Protein AF-0000000084974608 (afdb_homodimer)

pLDDT: mean 89.2, std 11.34, range [28.45, 98.38]

Foldseek 3Di:
DAAAAEQVQLKDKDKDADDPVQADPVQFGDPVVVVVVQCVSQQSSVCSQFVAHKDWPDKFDKDFDDTAHNQKMKMKIKTWLWDDFFKTKMKIWMKIARPPPRDIDTGMIIITMMGGADPVRHGGGTHTYDYDDPVSVVVNVVVVVCVVVVVVVVVVVVVVVVVCVVVVPPPD/DAAAAEQVQLKDKDKDADDPVQADPVQFGDPVVVVVVQCVSQQSSVCSQFVAHKDWPDKFDKDFDDTAHNQKMKMKIKTWLWDDFFKTKMKIWMKIARPPPRDIDTGMIIITMMGGADPVRHGGGTHTYDYDDPVSVVVNVVVVVCVVVVVVVVVVVVVVVVVCVVVVPDPD

Radius of gyration: 19.72 Å; Cα contacts (8 Å, |Δi|>4): 743; chains: 2; bounding box: 56×56×42 Å

Organism: NCBI:txid1224748

Sequence (344 aa):
MEESKPCNASRVIRSSRVFPNDFNNHNTLFGGRLLSDMDQVASISAAKHSRRECVTASVDTVEFLTPIRPEEAVTFESFVVWTGTSSMEVFIKVHAENMRTGESKIAAISYFTFIALDSAGQPTKIPQVYPETIEERYLYEKSKQRTNYRNDKRVFNKETVSYLRKNHSWMAMEESKPCNASRVIRSSRVFPNDFNNHNTLFGGRLLSDMDQVASISAAKHSRRECVTASVDTVEFLTPIRPEEAVTFESFVVWTGTSSMEVFIKVHAENMRTGESKIAAISYFTFIALDSAGQPTKIPQVYPETIEERYLYEKSKQRTNYRNDKRVFNKETVSYLRKNHSWMA

Nearest PDB structures (foldseek):
  1y7u-assembly1_A  TM=9.841E-01  e=1.263E-21  Bacillus cereus
  5egl-assembly1_A  TM=9.704E-01  e=9.157E-20  Staphylococcus aureus subsp. aureus Mu50
  5hz4-assembly1_B  TM=9.686E-01  e=9.276E-19  Staphylococcus aureus subsp. aureus Mu50
  5egj-assembly1_A  TM=9.685E-01  e=1.239E-18  Staphylococcus aureus subsp. aureus Mu50
  3sps-assembly1_B  TM=9.800E-01  e=5.581E-18  Halalkalibacterium halodurans C-125

Structure (mmCIF, N/CA/C/O backbone):
data_AF-0000000084974608-model_v1
#
loop_
_entity.id
_entity.type
_entity.pdbx_description
1 polymer 'Putative acyl-CoA thioester hydrolase'
#
loop_
_atom_site.group_PDB
_atom_site.id
_atom_site.type_symbol
_atom_site.label_atom_id
_atom_site.label_alt_id
_atom_site.label_comp_id
_atom_site.label_asym_id
_atom_site.label_entity_id
_atom_site.label_seq_id
_atom_site.pdbx_PDB_ins_code
_atom_site.Cartn_x
_atom_site.Cartn_y
_atom_site.Cartn_z
_atom_site.occupancy
_atom_site.B_iso_or_equiv
_atom_site.auth_seq_id
_atom_site.auth_comp_id
_atom_site.auth_asym_id
_atom_site.auth_atom_id
_atom_site.pdbx_PDB_model_num
ATOM 1 N N . MET A 1 1 ? -9.078 31.422 8.703 1 43.44 1 MET A N 1
ATOM 2 C CA . MET A 1 1 ? -8.523 30.812 7.492 1 43.44 1 MET A CA 1
ATOM 3 C C . MET A 1 1 ? -7.309 29.953 7.824 1 43.44 1 MET A C 1
ATOM 5 O O . MET A 1 1 ? -6.336 30.453 8.391 1 43.44 1 MET A O 1
ATOM 9 N N . GLU A 1 2 ? -7.43 28.656 8.25 1 59.56 2 GLU A N 1
ATOM 10 C CA . GLU A 1 2 ? -6.324 28.016 8.961 1 59.56 2 GLU A CA 1
ATOM 11 C C . GLU A 1 2 ? -5.016 28.172 8.195 1 59.56 2 GLU A C 1
ATOM 13 O O . GLU A 1 2 ? -4.996 28.109 6.961 1 59.56 2 GLU A O 1
ATOM 18 N N . GLU A 1 3 ? -4.035 28.938 8.711 1 80.5 3 GLU A N 1
ATOM 19 C CA . GLU A 1 3 ? -2.738 29.359 8.195 1 80.5 3 GLU A CA 1
ATOM 20 C C . GLU A 1 3 ? -2.004 28.203 7.52 1 80.5 3 GLU A C 1
ATOM 22 O O . GLU A 1 3 ? -2.023 27.078 8.016 1 80.5 3 GLU A O 1
ATOM 27 N N . SER A 1 4 ? -1.604 28.391 6.266 1 95.31 4 SER A N 1
ATOM 28 C CA . SER A 1 4 ? -0.791 27.438 5.508 1 95.31 4 SER A CA 1
ATOM 29 C C . SER A 1 4 ? 0.475 27.062 6.27 1 95.31 4 SER A C 1
ATOM 31 O O . SER A 1 4 ? 0.942 27.828 7.121 1 95.31 4 SER A O 1
ATOM 33 N N . LYS A 1 5 ? 0.839 25.875 6.234 1 97.44 5 LYS A N 1
ATOM 34 C CA . LYS A 1 5 ? 2.043 25.359 6.879 1 97.44 5 LYS A CA 1
ATOM 35 C C . LYS A 1 5 ? 3.051 24.859 5.848 1 97.44 5 LYS A C 1
ATOM 37 O O . LYS A 1 5 ? 2.668 24.312 4.816 1 97.44 5 LYS A O 1
ATOM 42 N N . PRO A 1 6 ? 4.309 25.094 6.145 1 97.88 6 PRO A N 1
ATOM 43 C CA . PRO A 1 6 ? 5.297 24.531 5.227 1 97.88 6 PRO A CA 1
ATOM 44 C C . PRO A 1 6 ? 5.352 23 5.277 1 97.88 6 PRO A C 1
ATOM 46 O O . PRO A 1 6 ? 5.051 22.406 6.316 1 97.88 6 PRO A O 1
ATOM 49 N N . CYS A 1 7 ? 5.781 22.344 4.211 1 97.56 7 CYS A N 1
ATOM 50 C CA . CYS A 1 7 ? 5.945 20.891 4.164 1 97.56 7 CYS A CA 1
ATOM 51 C C . CYS A 1 7 ? 6.793 20.406 5.328 1 97.56 7 CYS A C 1
ATOM 53 O O . CYS A 1 7 ? 6.484 19.391 5.941 1 97.56 7 CYS A O 1
ATOM 55 N N . ASN A 1 8 ? 7.762 21.125 5.637 1 96.25 8 ASN A N 1
ATOM 56 C CA . ASN A 1 8 ? 8.734 20.75 6.652 1 96.25 8 ASN A CA 1
ATOM 57 C C . ASN A 1 8 ? 8.094 20.641 8.031 1 96.25 8 ASN A C 1
ATOM 59 O O . ASN A 1 8 ? 8.617 19.969 8.914 1 96.25 8 ASN A O 1
ATOM 63 N N . ALA A 1 9 ? 7.027 21.328 8.242 1 97.06 9 ALA A N 1
ATOM 64 C CA . ALA A 1 9 ? 6.363 21.344 9.547 1 97.06 9 ALA A CA 1
ATOM 65 C C . ALA A 1 9 ? 5.832 19.953 9.898 1 97.06 9 ALA A C 1
ATOM 67 O O . ALA A 1 9 ? 5.609 19.656 11.078 1 97.06 9 ALA A O 1
ATOM 68 N N . SER A 1 10 ? 5.637 19.078 8.906 1 98.25 10 SER A N 1
ATOM 69 C CA . SER A 1 10 ? 5.086 17.75 9.141 1 98.25 10 SER A CA 1
ATOM 70 C C . SER A 1 10 ? 6.152 16.672 8.969 1 98.25 10 SER A C 1
ATOM 72 O O . SER A 1 10 ? 5.848 15.484 9.016 1 98.25 10 SER A O 1
ATOM 74 N N . ARG A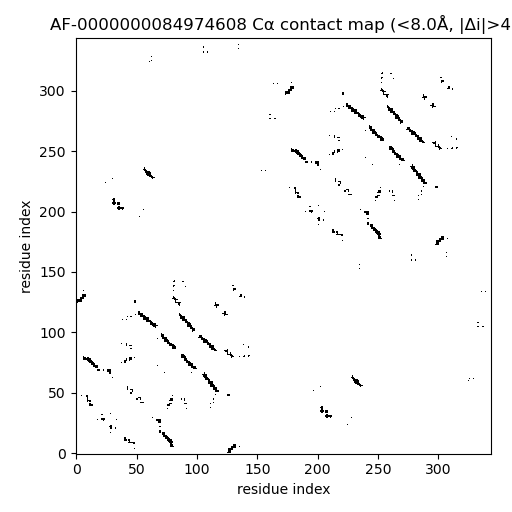 1 11 ? 7.355 17.062 8.781 1 97.81 11 ARG A N 1
ATOM 75 C CA . ARG A 1 11 ? 8.406 16.109 8.461 1 97.81 11 ARG A CA 1
ATOM 76 C C . ARG A 1 11 ? 8.688 15.18 9.648 1 97.81 11 ARG A C 1
ATOM 78 O O . ARG A 1 11 ? 8.812 15.648 10.781 1 97.81 11 ARG A O 1
ATOM 85 N N . VAL A 1 12 ? 8.75 13.969 9.406 1 97.5 12 VAL A N 1
ATOM 86 C CA . VAL A 1 12 ? 9.062 12.922 10.383 1 97.5 12 VAL A CA 1
ATOM 87 C C . VAL A 1 12 ? 10.195 12.047 9.852 1 97.5 12 VAL A C 1
ATOM 89 O O . VAL A 1 12 ? 10.188 11.633 8.688 1 97.5 12 VAL A O 1
ATOM 92 N N . ILE A 1 13 ? 11.18 11.789 10.648 1 96.25 13 ILE A N 1
ATOM 93 C CA . ILE A 1 13 ? 12.289 10.898 10.328 1 96.25 13 ILE A CA 1
ATOM 94 C C . ILE A 1 13 ? 12.43 9.828 11.422 1 96.25 13 ILE A C 1
ATOM 96 O O . ILE A 1 13 ? 12.461 10.148 12.609 1 96.25 13 ILE A O 1
ATOM 100 N N . ARG A 1 14 ? 12.422 8.633 11.031 1 94.94 14 ARG A N 1
ATOM 101 C CA . ARG A 1 14 ? 12.586 7.52 11.953 1 94.94 14 ARG A CA 1
ATOM 102 C C . ARG A 1 14 ? 13.594 6.508 11.414 1 94.94 14 ARG A C 1
ATOM 104 O O . ARG A 1 14 ? 13.43 5.996 10.305 1 94.94 14 ARG A O 1
ATOM 111 N N . SER A 1 15 ? 14.609 6.281 12.188 1 93.44 15 SER A N 1
ATOM 112 C CA . SER A 1 15 ? 15.555 5.223 11.859 1 93.44 15 SER A CA 1
ATOM 113 C C . SER A 1 15 ? 15.367 4.008 12.766 1 93.44 15 SER A C 1
ATOM 115 O O . SER A 1 15 ? 15.031 4.152 13.945 1 93.44 15 SER A O 1
ATOM 117 N N . SER A 1 16 ? 15.477 2.896 12.164 1 89.94 16 SER A N 1
ATOM 118 C CA . SER A 1 16 ? 15.367 1.676 12.953 1 89.94 16 SER A CA 1
ATOM 119 C C . SER A 1 16 ? 16.281 0.578 12.406 1 89.94 16 SER A C 1
ATOM 121 O O . SER A 1 16 ? 16.641 0.593 11.227 1 89.94 16 SER A O 1
ATOM 123 N N . ARG A 1 17 ? 16.672 -0.237 13.328 1 86.25 17 ARG A N 1
ATOM 124 C CA . ARG A 1 17 ? 17.312 -1.478 12.898 1 86.25 17 ARG A CA 1
ATOM 125 C C . ARG A 1 17 ? 16.266 -2.51 12.477 1 86.25 17 ARG A C 1
ATOM 127 O O . ARG A 1 17 ? 15.102 -2.41 12.852 1 86.25 17 ARG A O 1
ATOM 134 N N . VAL A 1 18 ? 16.672 -3.326 11.547 1 83.31 18 VAL A N 1
ATOM 135 C CA . VAL A 1 18 ? 15.797 -4.43 11.172 1 83.31 18 VAL A CA 1
ATOM 136 C C . VAL A 1 18 ? 16.188 -5.691 11.938 1 83.31 18 VAL A C 1
ATOM 138 O O . VAL A 1 18 ? 17.375 -5.957 12.141 1 83.31 18 VAL A O 1
ATOM 141 N N . PHE A 1 19 ? 15.148 -6.41 12.352 1 83 19 PHE A N 1
ATOM 142 C CA . PHE A 1 19 ? 15.406 -7.586 13.18 1 83 19 PHE A CA 1
ATOM 143 C C . PHE A 1 19 ? 15.094 -8.867 12.406 1 83 19 PHE A C 1
ATOM 145 O O . PHE A 1 19 ? 14.32 -8.844 11.445 1 83 19 PHE A O 1
ATOM 152 N N . PRO A 1 20 ? 15.672 -9.984 12.844 1 79.44 20 PRO A N 1
ATOM 153 C CA . PRO A 1 20 ? 15.578 -11.25 12.109 1 79.44 20 PRO A CA 1
ATOM 154 C C . PRO A 1 20 ? 14.141 -11.656 11.82 1 79.44 20 PRO A C 1
ATOM 156 O O . PRO A 1 20 ? 13.852 -12.211 10.758 1 79.44 20 PRO A O 1
ATOM 159 N N . ASN A 1 21 ? 13.211 -11.32 12.688 1 80.5 21 ASN A N 1
ATOM 160 C CA . ASN A 1 21 ? 11.82 -11.75 12.516 1 80.5 21 ASN A CA 1
ATOM 161 C C . ASN A 1 21 ? 11.109 -10.93 11.445 1 80.5 21 ASN A C 1
ATOM 163 O O . ASN A 1 21 ? 9.977 -11.242 11.07 1 80.5 21 ASN A O 1
ATOM 167 N N . ASP A 1 22 ? 11.812 -10.008 10.93 1 82.88 22 ASP A N 1
ATOM 168 C CA . ASP A 1 22 ? 11.195 -9.109 9.953 1 82.88 22 ASP A CA 1
ATOM 169 C C . ASP A 1 22 ? 11.594 -9.492 8.531 1 82.88 22 ASP A C 1
ATOM 171 O O . ASP A 1 22 ? 11.164 -8.852 7.57 1 82.88 22 ASP A O 1
ATOM 175 N N . PHE A 1 23 ? 12.352 -10.492 8.438 1 83.38 23 PHE A N 1
ATOM 176 C CA . PHE A 1 23 ? 12.883 -10.852 7.125 1 83.38 23 PHE A CA 1
ATOM 177 C C . PHE A 1 23 ? 12.156 -12.062 6.559 1 83.38 23 PHE A C 1
ATOM 179 O O . PHE A 1 23 ? 11.625 -12.883 7.312 1 83.38 23 PHE A O 1
ATOM 186 N N . ASN A 1 24 ? 12.156 -12.039 5.246 1 81.19 24 ASN A N 1
ATOM 187 C CA . ASN A 1 24 ? 11.602 -13.195 4.551 1 81.19 24 ASN A CA 1
ATOM 188 C C . ASN A 1 24 ? 12.664 -14.258 4.305 1 81.19 24 ASN A C 1
ATOM 190 O O . ASN A 1 24 ? 13.766 -14.188 4.852 1 81.19 24 ASN A O 1
ATOM 194 N N . ASN A 1 25 ? 12.266 -15.266 3.547 1 80 25 ASN A N 1
ATOM 195 C CA . ASN A 1 25 ? 13.148 -16.406 3.307 1 80 25 ASN A CA 1
ATOM 196 C C . ASN A 1 25 ? 14.359 -16.016 2.475 1 80 25 ASN A C 1
ATOM 198 O O . ASN A 1 25 ? 15.359 -16.734 2.436 1 80 25 ASN A O 1
ATOM 202 N N . HIS A 1 26 ? 14.375 -14.867 1.823 1 81.62 26 HIS A N 1
ATOM 203 C CA . HIS A 1 26 ? 15.492 -14.383 1.026 1 81.62 26 HIS A CA 1
ATOM 204 C C . HIS A 1 26 ? 16.328 -13.367 1.806 1 81.62 26 HIS A C 1
ATOM 206 O O . HIS A 1 26 ? 17.141 -12.648 1.225 1 81.62 26 HIS A O 1
ATOM 212 N N . ASN A 1 27 ? 15.992 -13.266 3.021 1 85 27 ASN A N 1
ATOM 213 C CA . ASN A 1 27 ? 16.734 -12.391 3.938 1 85 27 ASN A CA 1
ATOM 214 C C . ASN A 1 27 ? 16.578 -10.922 3.561 1 85 27 ASN A C 1
ATOM 216 O O . ASN A 1 27 ? 17.547 -10.172 3.549 1 85 27 ASN A O 1
ATOM 220 N N . THR A 1 28 ? 15.477 -10.625 3.092 1 86.94 28 THR A N 1
ATOM 221 C CA . THR A 1 28 ? 15.133 -9.219 2.867 1 86.94 28 THR A CA 1
ATOM 222 C C . THR A 1 28 ? 13.914 -8.82 3.693 1 86.94 28 THR A C 1
ATOM 224 O O . THR A 1 28 ? 13.125 -9.68 4.09 1 86.94 28 THR A O 1
ATOM 227 N N . LEU A 1 29 ? 13.852 -7.605 4.055 1 89.06 29 LEU A N 1
ATOM 228 C CA . LEU A 1 29 ? 12.734 -7.105 4.848 1 89.06 29 LEU A CA 1
ATOM 229 C C . LEU A 1 29 ? 11.406 -7.398 4.16 1 89.06 29 LEU A C 1
ATOM 231 O O . LEU A 1 29 ? 11.25 -7.145 2.965 1 89.06 29 LEU A O 1
ATOM 235 N N . PHE A 1 30 ? 10.5 -7.922 4.945 1 87.88 30 PHE A N 1
ATOM 236 C CA . PHE A 1 30 ? 9.172 -8.227 4.41 1 87.88 30 PHE A CA 1
ATOM 237 C C . PHE A 1 30 ? 8.461 -6.949 3.971 1 87.88 30 PHE A C 1
ATOM 239 O O . PHE A 1 30 ? 8.453 -5.957 4.699 1 87.88 30 PHE A O 1
ATOM 246 N N . GLY A 1 31 ? 7.781 -7.035 2.814 1 88.94 31 GLY A N 1
ATOM 247 C CA . GLY A 1 31 ? 7.062 -5.879 2.297 1 88.94 31 GLY A CA 1
ATOM 248 C C . GLY A 1 31 ? 5.973 -5.391 3.229 1 88.94 31 GLY A C 1
ATOM 249 O O . GLY A 1 31 ? 5.77 -4.18 3.373 1 88.94 31 GLY A O 1
ATOM 250 N N . GLY A 1 32 ? 5.309 -6.355 3.84 1 89 32 GLY A N 1
ATOM 251 C CA . GLY A 1 32 ? 4.238 -6 4.754 1 89 32 GLY A CA 1
ATOM 252 C C . GLY A 1 32 ? 4.715 -5.215 5.961 1 89 32 GLY A C 1
ATOM 253 O O . GLY A 1 32 ? 4.035 -4.293 6.418 1 89 32 GLY A O 1
ATOM 254 N N . ARG A 1 33 ? 5.801 -5.605 6.426 1 89.62 33 ARG A N 1
ATOM 255 C CA . ARG A 1 33 ? 6.379 -4.875 7.547 1 89.62 33 ARG A CA 1
ATOM 256 C C . ARG A 1 33 ? 6.766 -3.457 7.133 1 89.62 33 ARG A C 1
ATOM 258 O O . ARG A 1 33 ? 6.504 -2.5 7.867 1 89.62 33 ARG A O 1
ATOM 265 N N . LEU A 1 34 ? 7.379 -3.379 6.047 1 92.5 34 LEU A N 1
ATOM 266 C CA . LEU A 1 34 ? 7.75 -2.072 5.516 1 92.5 34 LEU A CA 1
ATOM 267 C C . LEU A 1 34 ? 6.523 -1.188 5.336 1 92.5 34 LEU A C 1
ATOM 269 O O . LEU A 1 34 ? 6.535 -0.012 5.707 1 92.5 34 LEU A O 1
ATOM 273 N N . LEU A 1 35 ? 5.461 -1.732 4.816 1 93.62 35 LEU A N 1
ATOM 274 C CA . LEU A 1 35 ? 4.215 -1.009 4.59 1 93.62 35 LEU A CA 1
ATOM 275 C C . LEU A 1 35 ? 3.633 -0.51 5.91 1 93.62 35 LEU A C 1
ATOM 277 O O . LEU A 1 35 ? 3.164 0.627 5.996 1 93.62 35 LEU A O 1
ATOM 281 N N . SER A 1 36 ? 3.674 -1.343 6.863 1 93.56 36 SER A N 1
ATOM 282 C CA . SER A 1 36 ? 3.18 -0.969 8.18 1 93.56 36 SER A CA 1
ATOM 283 C C . SER A 1 36 ? 3.979 0.192 8.766 1 93.56 36 SER A C 1
ATOM 285 O O . SER A 1 36 ? 3.404 1.15 9.281 1 93.56 36 SER A O 1
ATOM 287 N N . ASP A 1 37 ? 5.234 0.084 8.664 1 93.81 37 ASP A N 1
ATOM 288 C CA . ASP A 1 37 ? 6.098 1.144 9.172 1 93.81 37 ASP A CA 1
ATOM 289 C C . ASP A 1 37 ? 5.871 2.451 8.422 1 93.81 37 ASP A C 1
ATOM 291 O O . ASP A 1 37 ? 5.848 3.525 9.023 1 93.81 37 ASP A O 1
ATOM 295 N N . MET A 1 38 ? 5.727 2.346 7.133 1 95.69 38 MET A N 1
ATOM 296 C CA . MET A 1 38 ? 5.434 3.521 6.32 1 95.69 38 MET A CA 1
ATOM 297 C C . MET A 1 38 ? 4.152 4.203 6.789 1 95.69 38 MET A C 1
ATOM 299 O O . MET A 1 38 ? 4.109 5.426 6.926 1 95.69 38 MET A O 1
ATOM 303 N N . ASP A 1 39 ? 3.164 3.418 7.02 1 95.69 39 ASP A N 1
ATOM 304 C CA . ASP A 1 39 ? 1.883 3.961 7.457 1 95.69 39 ASP A CA 1
ATOM 305 C C . ASP A 1 39 ? 2.018 4.672 8.805 1 95.69 39 ASP A C 1
ATOM 307 O O . ASP A 1 39 ? 1.411 5.723 9.023 1 95.69 39 ASP A O 1
ATOM 311 N N . GLN A 1 40 ? 2.752 4.047 9.688 1 93.38 40 GLN A N 1
ATOM 312 C CA . GLN A 1 40 ? 2.951 4.641 11.008 1 93.38 40 GLN A CA 1
ATOM 313 C C . GLN A 1 40 ? 3.604 6.016 10.898 1 93.38 40 GLN A C 1
ATOM 315 O O . GLN A 1 40 ? 3.111 6.988 11.477 1 93.38 40 GLN A O 1
ATOM 320 N N . VAL A 1 41 ? 4.637 6.098 10.141 1 96.31 41 VAL A N 1
ATOM 321 C CA . VAL A 1 41 ? 5.367 7.355 10.023 1 96.31 41 VAL A CA 1
ATOM 322 C C . VAL A 1 41 ? 4.512 8.375 9.281 1 96.31 41 VAL A C 1
ATOM 324 O O . VAL A 1 41 ? 4.473 9.555 9.656 1 96.31 41 VAL A O 1
ATOM 327 N N . ALA A 1 42 ? 3.807 7.934 8.273 1 97.38 42 ALA A N 1
ATOM 328 C CA . ALA A 1 42 ? 2.947 8.828 7.5 1 97.38 42 ALA A CA 1
ATOM 329 C C . ALA A 1 42 ? 1.809 9.367 8.352 1 97.38 42 ALA A C 1
ATOM 331 O O . ALA A 1 42 ? 1.416 10.531 8.211 1 97.38 42 ALA A O 1
ATOM 332 N N . SER A 1 43 ? 1.299 8.516 9.188 1 96.12 43 SER A N 1
ATOM 333 C CA . SER A 1 43 ? 0.196 8.938 10.047 1 96.12 43 SER A CA 1
ATOM 334 C C . SER A 1 43 ? 0.63 10.047 11 1 96.12 43 SER A C 1
ATOM 336 O O . SER A 1 43 ? -0.151 10.945 11.312 1 96.12 43 SER A O 1
ATOM 338 N N . ILE A 1 44 ? 1.833 9.945 11.469 1 96.81 44 ILE A N 1
ATOM 339 C CA . ILE A 1 44 ? 2.365 10.984 12.352 1 96.81 44 ILE A CA 1
ATOM 340 C C . ILE A 1 44 ? 2.496 12.297 11.586 1 96.81 44 ILE A C 1
ATOM 342 O O . ILE A 1 44 ? 2.133 13.359 12.102 1 96.81 44 ILE A O 1
ATOM 346 N N . SER A 1 45 ? 2.992 12.258 10.344 1 98.38 45 SER A N 1
ATOM 347 C CA . SER A 1 45 ? 3.088 13.461 9.516 1 98.38 45 SER A CA 1
ATOM 348 C C . SER A 1 45 ? 1.722 14.102 9.312 1 98.38 45 SER A C 1
ATOM 350 O O . SER A 1 45 ? 1.584 15.32 9.43 1 98.38 45 SER A O 1
ATOM 352 N N . ALA A 1 46 ? 0.754 13.266 9 1 97.81 46 ALA A N 1
ATOM 353 C CA . ALA A 1 46 ? -0.603 13.758 8.797 1 97.81 46 ALA A CA 1
ATOM 354 C C . ALA A 1 46 ? -1.127 14.445 10.055 1 97.81 46 ALA A C 1
ATOM 356 O O . ALA A 1 46 ? -1.707 15.531 9.984 1 97.81 46 ALA A O 1
ATOM 357 N N . ALA A 1 47 ? -0.887 13.812 11.172 1 96.5 47 ALA A N 1
ATOM 358 C CA . ALA A 1 47 ? -1.342 14.367 12.445 1 96.5 47 ALA A CA 1
ATOM 359 C C . ALA A 1 47 ? -0.635 15.68 12.758 1 96.5 47 ALA A C 1
ATOM 361 O O . ALA A 1 47 ? -1.26 16.625 13.242 1 96.5 47 ALA A O 1
ATOM 362 N N . LYS A 1 48 ? 0.646 15.742 12.523 1 97.56 48 LYS A N 1
ATOM 363 C CA . LYS A 1 48 ? 1.422 16.953 12.758 1 97.56 48 LYS A CA 1
ATOM 364 C C . LYS A 1 48 ? 0.877 18.125 11.938 1 97.56 48 LYS A C 1
ATOM 366 O O . LYS A 1 48 ? 0.788 19.25 12.438 1 97.56 48 LYS A O 1
ATOM 371 N N . HIS A 1 49 ? 0.54 17.859 10.758 1 98.12 49 HIS A N 1
ATOM 372 C CA . HIS A 1 49 ? 0.076 18.922 9.867 1 98.12 49 HIS A CA 1
ATOM 373 C C . HIS A 1 49 ? -1.321 19.391 10.258 1 98.12 49 HIS A C 1
ATOM 375 O O . HIS A 1 49 ? -1.565 20.594 10.375 1 98.12 49 HIS A O 1
ATOM 381 N N . SER A 1 50 ? -2.221 18.469 10.477 1 96.94 50 SER A N 1
ATOM 382 C CA . SER A 1 50 ? -3.637 18.781 10.625 1 96.94 50 SER A CA 1
ATOM 383 C C . SER A 1 50 ? -3.98 19.109 12.078 1 96.94 50 SER A C 1
ATOM 385 O O . SER A 1 50 ? -4.977 19.781 12.344 1 96.94 50 SER A O 1
ATOM 387 N N . ARG A 1 51 ? -3.205 18.531 12.992 1 95.81 51 ARG A N 1
ATOM 388 C CA . ARG A 1 51 ? -3.496 18.594 14.422 1 95.81 51 ARG A CA 1
ATOM 389 C C . ARG A 1 51 ? -4.871 18.016 14.727 1 95.81 51 ARG A C 1
ATOM 391 O O . ARG A 1 51 ? -5.594 18.531 15.586 1 95.81 51 ARG A O 1
ATOM 398 N N . ARG A 1 52 ? -5.184 17.031 13.914 1 94.12 52 ARG A N 1
ATOM 399 C CA . ARG A 1 52 ? -6.434 16.297 14.039 1 94.12 52 ARG A CA 1
ATOM 400 C C . ARG A 1 52 ? -6.188 14.789 13.984 1 94.12 52 ARG A C 1
ATOM 402 O O . ARG A 1 52 ? -5.098 14.344 13.609 1 94.12 52 ARG A O 1
ATOM 409 N N . GLU A 1 53 ? -7.199 14.109 14.445 1 92.81 53 GLU A N 1
ATOM 410 C CA . GLU A 1 53 ? -7.188 12.68 14.141 1 92.81 53 GLU A CA 1
ATOM 411 C C . GLU A 1 53 ? -7.328 12.438 12.641 1 92.81 53 GLU A C 1
ATOM 413 O O . GLU A 1 53 ? -8.094 13.125 11.961 1 92.81 53 GLU A O 1
ATOM 418 N N . CYS A 1 54 ? -6.527 11.508 12.203 1 94.31 54 CYS A N 1
ATOM 419 C CA . CYS A 1 54 ? -6.547 11.211 10.773 1 94.31 54 CYS A CA 1
ATOM 420 C C . CYS A 1 54 ? -6.77 9.727 10.523 1 94.31 54 CYS A C 1
ATOM 422 O O . CYS A 1 54 ? -6.43 8.891 11.367 1 94.31 54 CYS A O 1
ATOM 424 N N . VAL A 1 55 ? -7.398 9.406 9.43 1 92.88 55 VAL A N 1
ATOM 425 C CA . VAL A 1 55 ? -7.566 8.039 8.969 1 92.88 55 VAL A CA 1
ATOM 426 C C . VAL A 1 55 ? -6.918 7.867 7.594 1 92.88 55 VAL A C 1
ATOM 428 O O . VAL A 1 55 ? -6.887 8.805 6.797 1 92.88 55 VAL A O 1
ATOM 431 N N . THR A 1 56 ? -6.383 6.703 7.391 1 93.44 56 THR A N 1
ATOM 432 C CA . THR A 1 56 ? -5.824 6.422 6.07 1 93.44 56 THR A CA 1
ATOM 433 C C . THR A 1 56 ? -6.938 6.242 5.043 1 93.44 56 THR A C 1
ATOM 435 O O . THR A 1 56 ? -7.805 5.383 5.203 1 93.44 56 THR A O 1
ATOM 438 N N . ALA A 1 57 ? -6.91 7.047 4.066 1 91.88 57 ALA A N 1
ATOM 439 C CA . ALA A 1 57 ? -7.906 6.949 3.002 1 91.88 57 ALA A CA 1
ATOM 440 C C . ALA A 1 57 ? -7.434 6 1.901 1 91.88 57 ALA A C 1
ATOM 442 O O . ALA A 1 57 ? -8.195 5.148 1.439 1 91.88 57 ALA A O 1
ATOM 443 N N . SER A 1 58 ? -6.168 6.094 1.564 1 91.12 58 SER A N 1
ATOM 444 C CA . SER A 1 58 ? -5.637 5.266 0.486 1 91.12 58 SER A CA 1
ATOM 445 C C . SER A 1 58 ? -4.109 5.27 0.488 1 91.12 58 SER A C 1
ATOM 447 O O . SER A 1 58 ? -3.486 6.145 1.087 1 91.12 58 SER A O 1
ATOM 449 N N . VAL A 1 59 ? -3.586 4.242 -0.059 1 91.38 59 VAL A N 1
ATOM 450 C CA . VAL A 1 59 ? -2.156 4.121 -0.324 1 91.38 59 VAL A CA 1
ATOM 451 C C . VAL A 1 59 ? -1.913 4.074 -1.831 1 91.38 59 VAL A C 1
ATOM 453 O O . VAL A 1 59 ? -2.428 3.193 -2.521 1 91.38 59 VAL A O 1
ATOM 456 N N . ASP A 1 60 ? -1.232 5.145 -2.26 1 85 60 ASP A N 1
ATOM 457 C CA . ASP A 1 60 ? -0.84 5.109 -3.666 1 85 60 ASP A CA 1
ATOM 458 C C . ASP A 1 60 ? 0.243 4.059 -3.906 1 85 60 ASP A C 1
ATOM 460 O O . ASP A 1 60 ? 0.779 3.484 -2.957 1 85 60 ASP A O 1
ATOM 464 N N . THR A 1 61 ? 0.659 3.902 -5.078 1 81.38 61 THR A N 1
ATOM 465 C CA . THR A 1 61 ? 1.572 2.836 -5.473 1 81.38 61 THR A CA 1
ATOM 466 C C . THR A 1 61 ? 2.857 2.891 -4.648 1 81.38 61 THR A C 1
ATOM 468 O O . THR A 1 61 ? 3.426 3.967 -4.449 1 81.38 61 THR A O 1
ATOM 471 N N . VAL A 1 62 ? 3.053 1.798 -4.043 1 89 62 VAL A N 1
ATOM 472 C CA . VAL A 1 62 ? 4.332 1.591 -3.375 1 89 62 VAL A CA 1
ATOM 473 C C . VAL A 1 62 ? 5.27 0.797 -4.285 1 89 62 VAL A C 1
ATOM 475 O O . VAL A 1 62 ? 4.922 -0.292 -4.746 1 89 62 VAL A O 1
ATOM 478 N N . GLU A 1 63 ? 6.434 1.387 -4.496 1 87 63 GLU A N 1
ATOM 479 C CA . GLU A 1 63 ? 7.457 0.693 -5.273 1 87 63 GLU A CA 1
ATOM 480 C C . GLU A 1 63 ? 8.594 0.206 -4.383 1 87 63 GLU A C 1
ATOM 482 O O . GLU A 1 63 ? 9.266 1.01 -3.734 1 87 63 GLU A O 1
ATOM 487 N N . PHE A 1 64 ? 8.711 -1.052 -4.395 1 90.38 64 PHE A N 1
ATOM 488 C CA . PHE A 1 64 ? 9.875 -1.609 -3.717 1 90.38 64 PHE A CA 1
ATOM 489 C C . PHE A 1 64 ? 11.062 -1.688 -4.664 1 90.38 64 PHE A C 1
ATOM 491 O O . PHE A 1 64 ? 11.18 -2.629 -5.453 1 90.38 64 PHE A O 1
ATOM 498 N N . LEU A 1 65 ? 12 -0.772 -4.5 1 89.25 65 LEU A N 1
ATOM 499 C CA . LEU A 1 65 ? 13.039 -0.536 -5.496 1 89.25 65 LEU A CA 1
ATOM 500 C C . LEU A 1 65 ? 14.25 -1.434 -5.246 1 89.25 65 LEU A C 1
ATOM 502 O O . LEU A 1 65 ? 14.836 -1.964 -6.191 1 89.25 65 LEU A O 1
ATOM 506 N N . THR A 1 66 ? 14.648 -1.479 -4.023 1 89.5 66 THR A N 1
ATOM 507 C CA . THR A 1 66 ? 15.797 -2.303 -3.645 1 89.5 66 THR A CA 1
ATOM 508 C C . THR A 1 66 ? 15.516 -3.049 -2.342 1 89.5 66 THR A C 1
ATOM 510 O O . THR A 1 66 ? 14.891 -2.506 -1.432 1 89.5 66 THR A O 1
ATOM 513 N N . PRO A 1 67 ? 15.984 -4.293 -2.361 1 91 67 PRO A N 1
ATOM 514 C CA . PRO A 1 67 ? 15.781 -5.047 -1.122 1 91 67 PRO A CA 1
ATOM 515 C C . PRO A 1 67 ? 16.562 -4.461 0.055 1 91 67 PRO A C 1
ATOM 517 O O . PRO A 1 67 ? 17.641 -3.895 -0.135 1 91 67 PRO A O 1
ATOM 520 N N . ILE A 1 68 ? 15.938 -4.559 1.204 1 92.06 68 ILE A N 1
ATOM 521 C CA . ILE A 1 68 ? 16.594 -4.172 2.447 1 92.06 68 ILE A CA 1
ATOM 522 C C . ILE A 1 68 ? 17.125 -5.414 3.158 1 92.06 68 ILE A C 1
ATOM 524 O O . ILE A 1 68 ? 16.375 -6.355 3.426 1 92.06 68 ILE A O 1
ATOM 528 N N . ARG A 1 69 ? 18.375 -5.398 3.562 1 91.88 69 ARG A N 1
ATOM 529 C CA . ARG A 1 69 ? 19.062 -6.586 4.074 1 91.88 69 ARG A CA 1
ATOM 530 C C . ARG A 1 69 ? 19.359 -6.445 5.559 1 91.88 69 ARG A C 1
ATOM 532 O O . ARG A 1 69 ? 19.281 -5.344 6.113 1 91.88 69 ARG A O 1
ATOM 539 N N . PRO A 1 70 ? 19.766 -7.574 6.188 1 89.88 70 PRO A N 1
ATOM 540 C CA . PRO A 1 70 ? 19.953 -7.578 7.641 1 89.88 70 PRO A CA 1
ATOM 541 C C . PRO A 1 70 ? 21.062 -6.633 8.094 1 89.88 70 PRO A C 1
ATOM 543 O O . PRO A 1 70 ? 21.031 -6.145 9.227 1 89.88 70 PRO A O 1
ATOM 546 N N . GLU A 1 71 ? 21.984 -6.305 7.32 1 89.31 71 GLU A N 1
ATOM 547 C CA . GLU A 1 71 ? 23.125 -5.465 7.707 1 89.31 71 GLU A CA 1
ATOM 548 C C . GLU A 1 71 ? 22.781 -3.984 7.543 1 89.31 71 GLU A C 1
ATOM 550 O O . GLU A 1 71 ? 23.609 -3.121 7.84 1 89.31 71 GLU A O 1
ATOM 555 N N . GLU A 1 72 ? 21.594 -3.736 7.105 1 92.38 72 GLU A N 1
ATOM 556 C CA . GLU A 1 72 ? 21.234 -2.354 6.805 1 92.38 72 GLU A CA 1
ATOM 557 C C . GLU A 1 72 ? 20.266 -1.795 7.848 1 92.38 72 GLU A C 1
ATOM 559 O O . GLU A 1 72 ? 19.469 -2.535 8.414 1 92.38 72 GLU A O 1
ATOM 564 N N . ALA A 1 73 ? 20.5 -0.522 8.148 1 93.94 73 ALA A N 1
ATOM 565 C CA . ALA A 1 73 ? 19.469 0.233 8.867 1 93.94 73 ALA A CA 1
ATOM 566 C C . ALA A 1 73 ? 18.484 0.891 7.906 1 93.94 73 ALA A C 1
ATOM 568 O O . ALA A 1 73 ? 18.859 1.24 6.781 1 93.94 73 ALA A O 1
ATOM 569 N N . VAL A 1 74 ? 17.25 0.986 8.406 1 94.5 74 VAL A N 1
ATOM 570 C CA . VAL A 1 74 ? 16.234 1.596 7.559 1 94.5 74 VAL A CA 1
ATOM 571 C C . VAL A 1 74 ? 15.812 2.941 8.141 1 94.5 74 VAL A C 1
ATOM 573 O O . VAL A 1 74 ? 15.617 3.064 9.352 1 94.5 74 VAL A O 1
ATOM 576 N N . THR A 1 75 ? 15.734 3.932 7.309 1 95.69 75 THR A N 1
ATOM 577 C CA . THR A 1 75 ? 15.258 5.25 7.707 1 95.69 75 THR A CA 1
ATOM 578 C C . THR A 1 75 ? 14.031 5.652 6.891 1 95.69 75 THR A C 1
ATOM 580 O O . THR A 1 75 ? 14.062 5.629 5.66 1 95.69 75 THR A O 1
ATOM 583 N N . PHE A 1 76 ? 12.977 5.945 7.602 1 96.31 76 PHE A N 1
ATOM 584 C CA . PHE A 1 76 ? 11.742 6.441 7 1 96.31 76 PHE A CA 1
ATOM 585 C C . PHE A 1 76 ? 11.672 7.961 7.09 1 96.31 76 PHE A C 1
ATOM 587 O O . PHE A 1 76 ? 11.938 8.539 8.148 1 96.31 76 PHE A O 1
ATOM 594 N N . GLU A 1 77 ? 11.367 8.57 6.008 1 97.19 77 GLU A N 1
ATOM 595 C CA . GLU A 1 77 ? 11.109 10.008 5.973 1 97.19 77 GLU A CA 1
ATOM 596 C C . GLU A 1 77 ? 9.758 10.312 5.328 1 97.19 77 GLU A C 1
ATOM 598 O O . GLU A 1 77 ? 9.453 9.812 4.242 1 97.19 77 GLU A O 1
ATOM 603 N N . SER A 1 78 ? 8.977 11.102 6.012 1 98 78 SER A N 1
ATOM 604 C CA . SER A 1 78 ? 7.668 11.43 5.469 1 98 78 SER A CA 1
ATOM 605 C C . SER A 1 78 ? 7.297 12.875 5.758 1 98 78 SER A C 1
ATOM 607 O O . SER A 1 78 ? 7.773 13.461 6.73 1 98 78 SER A O 1
ATOM 609 N N . PHE A 1 79 ? 6.539 13.469 4.922 1 98.25 79 PHE A N 1
ATOM 610 C CA . PHE A 1 79 ? 5.969 14.797 5.129 1 98.25 79 PHE A CA 1
ATOM 611 C C . PHE A 1 79 ? 4.797 15.031 4.184 1 98.25 79 PHE A C 1
ATOM 613 O O . PHE A 1 79 ? 4.688 14.383 3.145 1 98.25 79 PHE A O 1
ATOM 620 N N . VAL A 1 80 ? 3.928 15.945 4.566 1 98.38 80 VAL A N 1
ATOM 621 C CA . VAL A 1 80 ? 2.771 16.297 3.752 1 98.38 80 VAL A CA 1
ATOM 622 C C . VAL A 1 80 ? 3.221 17.125 2.551 1 98.38 80 VAL A C 1
ATOM 624 O O . VAL A 1 80 ? 3.934 18.125 2.707 1 98.38 80 VAL A O 1
ATOM 627 N N . VAL A 1 81 ? 2.75 16.703 1.359 1 97.12 81 VAL A N 1
ATOM 628 C CA . VAL A 1 81 ? 3.23 17.375 0.156 1 97.12 81 VAL A CA 1
ATOM 629 C C . VAL A 1 81 ? 2.062 18.047 -0.564 1 97.12 81 VAL A C 1
ATOM 631 O O . VAL A 1 81 ? 2.266 18.875 -1.451 1 97.12 81 VAL A O 1
ATOM 634 N N . TRP A 1 82 ? 0.882 17.703 -0.21 1 96.06 82 TRP A N 1
ATOM 635 C CA . TRP A 1 82 ? -0.315 18.266 -0.829 1 96.06 82 TRP A CA 1
ATOM 636 C C . TRP A 1 82 ? -1.501 18.203 0.127 1 96.06 82 TRP A C 1
ATOM 638 O O . TRP A 1 82 ? -1.609 17.281 0.933 1 96.06 82 TRP A O 1
ATOM 648 N N . THR A 1 83 ? -2.32 19.219 0.006 1 96.5 83 THR A N 1
ATOM 649 C CA . THR A 1 83 ? -3.527 19.203 0.827 1 96.5 83 THR A CA 1
ATOM 650 C C . THR A 1 83 ? -4.746 19.594 -0.002 1 96.5 83 THR A C 1
ATOM 652 O O . THR A 1 83 ? -4.652 20.438 -0.902 1 96.5 83 THR A O 1
ATOM 655 N N . GLY A 1 84 ? -5.844 18.875 0.22 1 93.81 84 GLY A N 1
ATOM 656 C CA . GLY A 1 84 ? -7.164 19.344 -0.17 1 93.81 84 GLY A CA 1
ATOM 657 C C . GLY A 1 84 ? -7.887 20.078 0.939 1 93.81 84 GLY A C 1
ATOM 658 O O . GLY A 1 84 ? -7.285 20.891 1.642 1 93.81 84 GLY A O 1
ATOM 659 N N . THR A 1 85 ? -9.234 19.844 1.004 1 94.94 85 THR A N 1
ATOM 660 C CA . THR A 1 85 ? -10.023 20.484 2.057 1 94.94 85 THR A CA 1
ATOM 661 C C . THR A 1 85 ? -9.828 19.766 3.385 1 94.94 85 THR A C 1
ATOM 663 O O . THR A 1 85 ? -9.57 20.391 4.41 1 94.94 85 THR A O 1
ATOM 666 N N . SER A 1 86 ? -10.023 18.438 3.301 1 96.62 86 SER A N 1
ATOM 667 C CA . SER A 1 86 ? -9.883 17.625 4.504 1 96.62 86 SER A CA 1
ATOM 668 C C . SER A 1 86 ? -8.852 16.516 4.309 1 96.62 86 SER A C 1
ATOM 670 O O . SER A 1 86 ? -8.562 15.766 5.238 1 96.62 86 SER A O 1
ATOM 672 N N . SER A 1 87 ? -8.281 16.453 3.117 1 94.88 87 SER A N 1
ATOM 673 C CA . SER A 1 87 ? -7.375 15.367 2.758 1 94.88 87 SER A CA 1
ATOM 674 C C . SER A 1 87 ? -5.949 15.867 2.58 1 94.88 87 SER A C 1
ATOM 676 O O . SER A 1 87 ? -5.738 17.031 2.232 1 94.88 87 SER A O 1
ATOM 678 N N . MET A 1 88 ? -5.055 15.039 2.82 1 96.19 88 MET A N 1
ATOM 679 C CA . MET A 1 88 ? -3.641 15.367 2.666 1 96.19 88 MET A CA 1
ATOM 680 C C . MET A 1 88 ? -2.873 14.195 2.055 1 96.19 88 MET A C 1
ATOM 682 O O . MET A 1 88 ? -3.131 13.039 2.385 1 96.19 88 MET A O 1
ATOM 686 N N . GLU A 1 89 ? -1.972 14.5 1.219 1 96.75 89 GLU A N 1
ATOM 687 C CA . GLU A 1 89 ? -1.049 13.516 0.654 1 96.75 89 GLU A CA 1
ATOM 688 C C . GLU A 1 89 ? 0.31 13.578 1.348 1 96.75 89 GLU A C 1
ATOM 690 O O . GLU A 1 89 ? 0.928 14.641 1.427 1 96.75 89 GLU A O 1
ATOM 695 N N . VAL A 1 90 ? 0.65 12.453 1.854 1 97.5 90 VAL A N 1
ATOM 696 C CA . VAL A 1 90 ? 1.934 12.328 2.537 1 97.5 90 VAL A CA 1
ATOM 697 C C . VAL A 1 90 ? 2.912 11.547 1.66 1 97.5 90 VAL A C 1
ATOM 699 O O . VAL A 1 90 ? 2.619 10.43 1.239 1 97.5 90 VAL A O 1
ATOM 702 N N . PHE A 1 91 ? 3.998 12.156 1.37 1 96.56 91 PHE A N 1
ATOM 703 C CA . PHE A 1 91 ? 5.09 11.477 0.681 1 96.56 91 PHE A CA 1
ATOM 704 C C . PHE A 1 91 ? 5.965 10.727 1.671 1 96.56 91 PHE A C 1
ATOM 706 O O . PHE A 1 91 ? 6.266 11.227 2.754 1 96.56 91 PHE A O 1
ATOM 713 N N . ILE A 1 92 ? 6.387 9.523 1.315 1 96.69 92 ILE A N 1
ATOM 714 C CA . ILE A 1 92 ? 7.266 8.711 2.143 1 96.69 92 ILE A CA 1
ATOM 715 C C . ILE A 1 92 ? 8.438 8.203 1.305 1 96.69 92 ILE A C 1
ATOM 717 O O . ILE A 1 92 ? 8.242 7.684 0.202 1 96.69 92 ILE A O 1
ATOM 721 N N . LYS A 1 93 ? 9.57 8.336 1.804 1 95.56 93 LYS A N 1
ATOM 722 C CA . LYS A 1 93 ? 10.758 7.715 1.231 1 95.56 93 LYS A CA 1
ATOM 723 C C . LYS A 1 93 ? 11.492 6.867 2.27 1 95.56 93 LYS A C 1
ATOM 725 O O . LYS A 1 93 ? 11.586 7.254 3.438 1 95.56 93 LYS A O 1
ATOM 730 N N . VAL A 1 94 ? 11.938 5.773 1.836 1 95.69 94 VAL A N 1
ATOM 731 C CA . VAL A 1 94 ? 12.648 4.828 2.691 1 95.69 94 VAL A CA 1
ATOM 732 C C . VAL A 1 94 ? 14.078 4.652 2.188 1 95.69 94 VAL A C 1
ATOM 734 O O . VAL A 1 94 ? 14.297 4.344 1.013 1 95.69 94 VAL A O 1
ATOM 737 N N . HIS A 1 95 ? 14.922 4.844 3.158 1 94.81 95 HIS A N 1
ATOM 738 C CA . HIS A 1 95 ? 16.344 4.656 2.861 1 94.81 95 HIS A CA 1
ATOM 739 C C . HIS A 1 95 ? 16.906 3.479 3.645 1 94.81 95 HIS A C 1
ATOM 741 O O . HIS A 1 95 ? 16.578 3.287 4.816 1 94.81 95 HIS A O 1
ATOM 747 N N . ALA A 1 96 ? 17.734 2.795 2.943 1 94.44 96 ALA A N 1
ATOM 748 C CA . ALA A 1 96 ? 18.516 1.743 3.59 1 94.44 96 ALA A CA 1
ATOM 749 C C . ALA A 1 96 ? 20 2.086 3.59 1 94.44 96 ALA A C 1
ATOM 751 O O . ALA A 1 96 ? 20.531 2.557 2.582 1 94.44 96 ALA A O 1
ATOM 752 N N . GLU A 1 97 ? 20.547 1.902 4.73 1 93.25 97 GLU A N 1
ATOM 753 C CA . GLU A 1 97 ? 21.953 2.221 4.871 1 93.25 97 GLU A CA 1
ATOM 754 C C . GLU A 1 97 ? 22.734 1.049 5.477 1 93.25 97 GLU A C 1
ATOM 756 O O . GLU A 1 97 ? 22.344 0.525 6.527 1 93.25 97 GLU A O 1
ATOM 761 N N . ASN A 1 98 ? 23.812 0.692 4.77 1 92.94 98 ASN A N 1
ATOM 762 C CA . ASN A 1 98 ? 24.719 -0.297 5.34 1 92.94 98 ASN A CA 1
ATOM 763 C C . ASN A 1 98 ? 25.5 0.273 6.523 1 92.94 98 ASN A C 1
ATOM 765 O O . ASN A 1 98 ? 26.234 1.253 6.375 1 92.94 98 ASN A O 1
ATOM 769 N N . MET A 1 99 ? 25.344 -0.365 7.535 1 89.25 99 MET A N 1
ATOM 770 C CA . MET A 1 99 ? 25.875 0.205 8.766 1 89.25 99 MET A CA 1
ATOM 771 C C . MET A 1 99 ? 27.391 0.037 8.828 1 89.25 99 MET A C 1
ATOM 773 O O . MET A 1 99 ? 28.062 0.714 9.609 1 89.25 99 MET A O 1
ATOM 777 N N . ARG A 1 100 ? 27.969 -0.768 8.047 1 91.19 100 ARG A N 1
ATOM 778 C CA . ARG A 1 100 ? 29.406 -0.975 8.016 1 91.19 100 ARG A CA 1
ATOM 779 C C . ARG A 1 100 ? 30.078 -0.096 6.953 1 91.19 100 ARG A C 1
ATOM 781 O O . ARG A 1 100 ? 31.062 0.578 7.23 1 91.19 100 ARG A O 1
ATOM 788 N N . THR A 1 101 ? 29.531 -0.001 5.758 1 92.06 101 THR A N 1
ATOM 789 C CA . THR A 1 101 ? 30.172 0.69 4.641 1 92.06 101 THR A CA 1
ATOM 790 C C . THR A 1 101 ? 29.672 2.127 4.535 1 92.06 101 THR A C 1
ATOM 792 O O . THR A 1 101 ? 30.312 2.975 3.922 1 92.06 101 THR A O 1
ATOM 795 N N . GLY A 1 102 ? 28.453 2.398 5.027 1 90.25 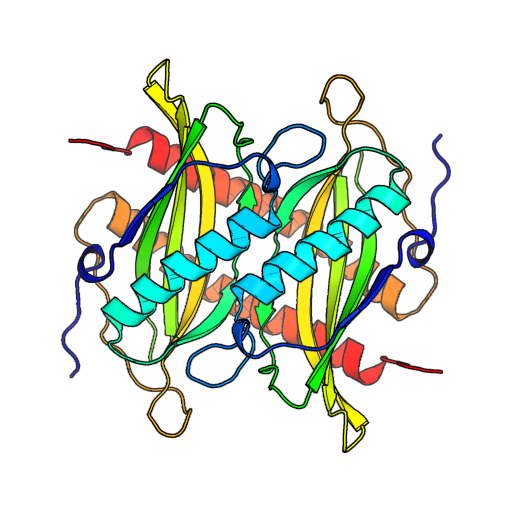102 GLY A N 1
ATOM 796 C CA . GLY A 1 102 ? 27.844 3.717 4.91 1 90.25 102 GLY A CA 1
ATOM 797 C C . GLY A 1 102 ? 27.094 3.92 3.604 1 90.25 102 GLY A C 1
ATOM 798 O O . GLY A 1 102 ? 26.484 4.969 3.389 1 90.25 102 GLY A O 1
ATOM 799 N N . GLU A 1 103 ? 27.125 2.93 2.744 1 91.12 103 GLU A N 1
ATOM 800 C CA . GLU A 1 103 ? 26.406 3.021 1.48 1 91.12 103 GLU A CA 1
ATOM 801 C C . GLU A 1 103 ? 24.906 3.104 1.716 1 91.12 103 GLU A C 1
ATOM 803 O O . GLU A 1 103 ? 24.359 2.365 2.537 1 91.12 103 GLU A O 1
ATOM 808 N N . SER A 1 104 ? 24.344 4.129 1.06 1 90.19 104 SER A N 1
ATOM 809 C CA . SER A 1 104 ? 22.906 4.348 1.233 1 90.19 104 SER A CA 1
ATOM 810 C C . SER A 1 104 ? 22.172 4.273 -0.1 1 90.19 104 SER A C 1
ATOM 812 O O . SER A 1 104 ? 22.75 4.59 -1.147 1 90.19 104 SER A O 1
ATOM 814 N N . LYS A 1 105 ? 20.969 3.756 -0.044 1 91.69 105 LYS A N 1
ATOM 815 C CA . LYS A 1 105 ? 20.109 3.643 -1.227 1 91.69 105 LYS A CA 1
ATOM 816 C C . LYS A 1 105 ? 18.656 3.91 -0.881 1 91.69 105 LYS A C 1
ATOM 818 O O . LYS A 1 105 ? 18.234 3.721 0.264 1 91.69 105 LYS A O 1
ATOM 823 N N . ILE A 1 106 ? 17.953 4.41 -1.839 1 93.31 106 ILE A N 1
ATOM 824 C CA . ILE A 1 106 ? 16.5 4.508 -1.695 1 93.31 106 ILE A CA 1
ATOM 825 C C . ILE A 1 106 ? 15.867 3.135 -1.898 1 93.31 106 ILE A C 1
ATOM 827 O O . ILE A 1 106 ? 16.047 2.508 -2.945 1 93.31 106 ILE A O 1
ATOM 831 N N . ALA A 1 107 ? 15.219 2.678 -0.921 1 94.06 107 ALA A N 1
ATOM 832 C CA . ALA A 1 107 ? 14.656 1.332 -0.959 1 94.06 107 ALA A CA 1
ATOM 833 C C . ALA A 1 107 ? 13.211 1.357 -1.446 1 94.06 107 ALA A C 1
ATOM 835 O O . ALA A 1 107 ? 12.742 0.405 -2.074 1 94.06 107 ALA A O 1
ATOM 836 N N . ALA A 1 108 ? 12.461 2.387 -1.138 1 94.44 108 ALA A N 1
ATOM 837 C CA . ALA A 1 108 ? 11.055 2.467 -1.513 1 94.44 108 ALA A CA 1
ATOM 838 C C . ALA A 1 108 ? 10.539 3.9 -1.416 1 94.44 108 ALA A C 1
ATOM 840 O O . ALA A 1 108 ? 11.07 4.707 -0.647 1 94.44 108 ALA A O 1
ATOM 841 N N . ILE A 1 109 ? 9.516 4.23 -2.15 1 93.38 109 ILE A N 1
ATOM 842 C CA . ILE A 1 109 ? 8.797 5.496 -2.025 1 93.38 109 ILE A CA 1
ATOM 843 C C . ILE A 1 109 ? 7.293 5.246 -2.15 1 93.38 109 ILE A C 1
ATOM 845 O O . ILE A 1 109 ? 6.871 4.238 -2.723 1 93.38 109 ILE A O 1
ATOM 849 N N . SER A 1 110 ? 6.566 6.16 -1.629 1 94.5 110 SER A N 1
ATOM 850 C CA . SER A 1 110 ? 5.117 6.051 -1.756 1 94.5 110 SER A CA 1
ATOM 851 C C . SER A 1 110 ? 4.43 7.352 -1.358 1 94.5 110 SER A C 1
ATOM 853 O O . SER A 1 110 ? 5.062 8.25 -0.799 1 94.5 110 SER A O 1
ATOM 855 N N . TYR A 1 111 ? 3.174 7.426 -1.726 1 93.31 111 TYR A N 1
ATOM 856 C CA . TYR A 1 111 ? 2.26 8.469 -1.278 1 93.31 111 TYR A CA 1
ATOM 857 C C . TYR A 1 111 ? 1.06 7.871 -0.554 1 93.31 111 TYR A C 1
ATOM 859 O O . TYR A 1 111 ? 0.426 6.941 -1.056 1 93.31 111 TYR A O 1
ATOM 867 N N . PHE A 1 112 ? 0.845 8.336 0.579 1 95.44 112 PHE A N 1
ATOM 868 C CA . PHE A 1 112 ? -0.352 7.953 1.318 1 95.44 112 PHE A CA 1
ATOM 869 C C . PHE A 1 112 ? -1.313 9.133 1.438 1 95.44 112 PHE A C 1
ATOM 871 O O . PHE A 1 112 ? -0.887 10.266 1.654 1 95.44 112 PHE A O 1
ATOM 878 N N . THR A 1 113 ? -2.584 8.883 1.329 1 94.75 113 THR A N 1
ATOM 879 C CA . THR A 1 113 ? -3.602 9.906 1.527 1 94.75 113 THR A CA 1
ATOM 880 C C . THR A 1 113 ? -4.332 9.695 2.852 1 94.75 113 THR A C 1
ATOM 882 O O . THR A 1 113 ? -4.789 8.594 3.145 1 94.75 113 THR A O 1
ATOM 885 N N . PHE A 1 114 ? -4.383 10.695 3.59 1 95.75 114 PHE A N 1
ATOM 886 C CA . PHE A 1 114 ? -5.105 10.695 4.855 1 95.75 114 PHE A CA 1
ATOM 887 C C . PHE A 1 114 ? -6.254 11.695 4.832 1 95.75 114 PHE A C 1
ATOM 889 O O . PHE A 1 114 ? -6.203 12.68 4.098 1 95.75 114 PHE A O 1
ATOM 896 N N . ILE A 1 115 ? -7.219 11.406 5.656 1 95.62 115 ILE A N 1
ATOM 897 C CA . ILE A 1 115 ? -8.336 12.328 5.863 1 95.62 115 ILE A CA 1
ATOM 898 C C . ILE A 1 115 ? -8.414 12.719 7.336 1 95.62 115 ILE A C 1
ATOM 900 O O . ILE A 1 115 ? -8.383 11.859 8.219 1 95.62 115 ILE A O 1
ATOM 904 N N . ALA A 1 116 ? -8.477 13.984 7.566 1 96.56 116 ALA A N 1
ATOM 905 C CA . ALA A 1 116 ? -8.633 14.5 8.922 1 96.56 116 ALA A CA 1
ATOM 906 C C . ALA A 1 116 ? -10.102 14.469 9.359 1 96.56 116 ALA A C 1
ATOM 908 O O . ALA A 1 116 ? -10.992 14.797 8.57 1 96.56 116 ALA A O 1
ATOM 909 N N . LEU A 1 117 ? -10.258 14.148 10.578 1 95.06 117 LEU A N 1
ATOM 910 C CA . LEU A 1 117 ? -11.617 14.039 11.102 1 95.06 117 LEU A CA 1
ATOM 911 C C . LEU A 1 117 ? -11.828 14.977 12.281 1 95.06 117 LEU A C 1
ATOM 913 O O . LEU A 1 117 ? -10.883 15.266 13.031 1 95.06 117 LEU A O 1
ATOM 917 N N . ASP A 1 118 ? -13.055 15.422 12.43 1 93.81 118 ASP A N 1
ATOM 918 C CA . ASP A 1 118 ? -13.414 16.156 13.633 1 93.81 118 ASP A CA 1
ATOM 919 C C . ASP A 1 118 ? -13.875 15.203 14.742 1 93.81 118 ASP A C 1
ATOM 921 O O . 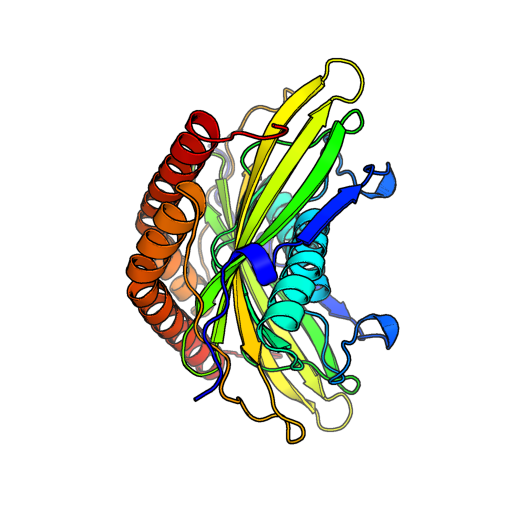ASP A 1 118 ? -13.75 13.984 14.609 1 93.81 118 ASP A O 1
ATOM 925 N N . SER A 1 119 ? -14.305 15.781 15.828 1 90.88 119 SER A N 1
ATOM 926 C CA . SER A 1 119 ? -14.664 14.992 17 1 90.88 119 SER A CA 1
ATOM 927 C C . SER A 1 119 ? -15.867 14.094 16.719 1 90.88 119 SER A C 1
ATOM 929 O O . SER A 1 119 ? -16.094 13.109 17.422 1 90.88 119 SER A O 1
ATOM 931 N N . ALA A 1 120 ? -16.688 14.438 15.688 1 91.44 120 ALA A N 1
ATOM 932 C CA . ALA A 1 120 ? -17.875 13.656 15.328 1 91.44 120 ALA A CA 1
ATOM 933 C C . ALA A 1 120 ? -17.531 12.594 14.289 1 91.44 120 ALA A C 1
ATOM 935 O O . ALA A 1 120 ? -18.406 11.883 13.805 1 91.44 120 ALA A O 1
ATOM 936 N N . GLY A 1 121 ? -16.281 12.523 13.844 1 89.81 121 GLY A N 1
ATOM 937 C CA . GLY A 1 121 ? -15.859 11.523 12.867 1 89.81 121 GLY A CA 1
ATOM 938 C C . GLY A 1 121 ? -16.125 11.945 11.43 1 89.81 121 GLY A C 1
ATOM 939 O O . GLY A 1 121 ? -16.172 11.109 10.531 1 89.81 121 GLY A O 1
ATOM 940 N N . GLN A 1 122 ? -16.359 13.242 11.352 1 93.75 122 GLN A N 1
ATOM 941 C CA . GLN A 1 122 ? -16.578 13.773 10.008 1 93.75 122 GLN A CA 1
ATOM 942 C C . GLN A 1 122 ? -15.344 14.477 9.477 1 93.75 122 GLN A C 1
ATOM 944 O O . GLN A 1 122 ? -14.586 15.078 10.242 1 93.75 122 GLN A O 1
ATOM 949 N N . PRO A 1 123 ? -15.18 14.375 8.148 1 95.81 123 PRO A N 1
ATOM 950 C CA . PRO A 1 123 ? -14.055 15.109 7.574 1 95.81 123 PRO A CA 1
ATOM 951 C C . PRO A 1 123 ? -14.055 16.594 7.965 1 95.81 123 PRO A C 1
ATOM 953 O O . PRO A 1 123 ? -15.117 17.219 8.031 1 95.81 123 PRO A O 1
ATOM 956 N N . THR A 1 124 ? -12.883 17.141 8.203 1 96.5 124 THR A N 1
ATOM 957 C CA . THR A 1 124 ? -12.766 18.531 8.664 1 96.5 124 THR A CA 1
ATOM 958 C C . THR A 1 124 ? -11.688 19.266 7.887 1 96.5 124 THR A C 1
ATOM 960 O O . THR A 1 124 ? -10.75 18.656 7.371 1 96.5 124 THR A O 1
ATOM 963 N N . LYS A 1 125 ? -11.781 20.531 7.844 1 96.81 125 LYS A N 1
ATOM 964 C CA . LYS A 1 125 ? -10.836 21.375 7.121 1 96.81 125 LYS A CA 1
ATOM 965 C C . LYS A 1 125 ? -9.445 21.297 7.742 1 96.81 125 LYS A C 1
ATOM 967 O O . LYS A 1 125 ? -9.305 21.25 8.969 1 96.81 125 LYS A O 1
ATOM 972 N N . ILE A 1 126 ? -8.422 21.344 6.863 1 97.31 126 ILE A N 1
ATOM 973 C CA . ILE A 1 126 ? -7.035 21.328 7.316 1 97.31 126 ILE A CA 1
ATOM 974 C C . ILE A 1 126 ? -6.273 22.5 6.691 1 97.31 126 ILE A C 1
ATOM 976 O O . ILE A 1 126 ? -6.703 23.062 5.68 1 97.31 126 ILE A O 1
ATOM 980 N N . PRO A 1 127 ? -5.156 22.953 7.309 1 97.31 127 PRO A N 1
ATOM 981 C CA . PRO A 1 127 ? -4.336 23.984 6.691 1 97.31 127 PRO A CA 1
ATOM 982 C C . PRO A 1 127 ? -3.793 23.578 5.324 1 97.31 127 PRO A C 1
ATOM 984 O O . PRO A 1 127 ? -3.504 22.406 5.094 1 97.31 127 PRO A O 1
ATOM 987 N N . GLN A 1 128 ? -3.635 24.5 4.492 1 97.31 128 GLN A N 1
ATOM 988 C CA . GLN A 1 128 ? -2.951 24.25 3.229 1 97.31 128 GLN A CA 1
ATOM 989 C C . GLN A 1 128 ? -1.449 24.078 3.439 1 97.31 128 GLN A C 1
ATOM 991 O O . GLN A 1 128 ? -0.897 24.562 4.43 1 97.31 128 GLN A O 1
ATOM 996 N N . VAL A 1 129 ? -0.843 23.359 2.527 1 97.69 129 VAL A N 1
ATOM 997 C CA . VAL A 1 129 ? 0.595 23.125 2.623 1 97.69 129 VAL A CA 1
ATOM 998 C C . VAL A 1 129 ? 1.316 23.891 1.521 1 97.69 129 VAL A C 1
ATOM 1000 O O . VAL A 1 129 ? 0.75 24.141 0.453 1 97.69 129 VAL A O 1
ATOM 1003 N N . TYR A 1 130 ? 2.564 24.391 1.837 1 97.44 130 TYR A N 1
ATOM 1004 C CA . TYR A 1 130 ? 3.385 24.984 0.788 1 97.44 130 TYR A CA 1
ATOM 1005 C C . TYR A 1 130 ? 4.82 24.484 0.865 1 97.44 130 TYR A C 1
ATOM 1007 O O . TYR A 1 130 ? 5.336 24.219 1.955 1 97.44 130 TYR A O 1
ATOM 1015 N N . PRO A 1 131 ? 5.434 24.281 -0.319 1 97 131 PRO A N 1
ATOM 1016 C CA . PRO A 1 131 ? 6.805 23.781 -0.353 1 97 131 PRO A CA 1
ATOM 1017 C C . PRO A 1 131 ? 7.848 24.875 -0.168 1 97 131 PRO A C 1
ATOM 1019 O O . PRO A 1 131 ? 7.59 26.047 -0.498 1 97 131 PRO A O 1
ATOM 1022 N N . GLU A 1 132 ? 9.016 24.5 0.411 1 96.69 132 GLU A N 1
ATOM 1023 C CA . GLU A 1 132 ? 10.094 25.453 0.616 1 96.69 132 GLU A CA 1
ATOM 1024 C C . GLU A 1 132 ? 11.359 25.031 -0.116 1 96.69 132 GLU A C 1
ATOM 1026 O O . GLU A 1 132 ? 12.062 25.859 -0.696 1 96.69 132 GLU A O 1
ATOM 1031 N N . THR A 1 133 ? 11.648 23.766 -0.151 1 94.19 133 THR A N 1
ATOM 1032 C CA . THR A 1 133 ? 12.875 23.266 -0.772 1 94.19 133 THR A CA 1
ATOM 1033 C C . THR A 1 133 ? 12.609 22.828 -2.211 1 94.19 133 THR A C 1
ATOM 1035 O O . THR A 1 133 ? 11.453 22.703 -2.623 1 94.19 133 THR A O 1
ATOM 1038 N N . ILE A 1 134 ? 13.664 22.594 -2.938 1 92.75 134 ILE A N 1
ATOM 1039 C CA . ILE A 1 134 ? 13.578 22.141 -4.32 1 92.75 134 ILE A CA 1
ATOM 1040 C C . ILE A 1 134 ? 12.883 20.781 -4.379 1 92.75 134 ILE A C 1
ATOM 1042 O O . ILE A 1 134 ? 12.016 20.562 -5.223 1 92.75 134 ILE A O 1
ATOM 1046 N N . GLU A 1 135 ? 13.219 19.922 -3.49 1 92.62 135 GLU A N 1
ATOM 1047 C CA . GLU A 1 135 ? 12.602 18.609 -3.424 1 92.62 135 GLU A CA 1
ATOM 1048 C C . GLU A 1 135 ? 11.109 18.703 -3.145 1 92.62 135 GLU A C 1
ATOM 1050 O O . GLU A 1 135 ? 10.297 18.078 -3.822 1 92.62 135 GLU A O 1
ATOM 1055 N N . GLU A 1 136 ? 10.797 19.516 -2.188 1 94.69 136 GLU A N 1
ATOM 1056 C CA . GLU A 1 136 ? 9.391 19.703 -1.816 1 94.69 136 GLU A CA 1
ATOM 1057 C C . GLU A 1 136 ? 8.586 20.281 -2.971 1 94.69 136 GLU A C 1
ATOM 1059 O O . GLU A 1 136 ? 7.449 19.875 -3.215 1 94.69 136 GLU A O 1
ATOM 1064 N N . ARG A 1 137 ? 9.188 21.234 -3.66 1 95 137 ARG A N 1
ATOM 1065 C CA . ARG A 1 137 ? 8.516 21.859 -4.797 1 95 137 ARG A CA 1
ATOM 1066 C C . ARG A 1 137 ? 8.258 20.844 -5.906 1 95 137 ARG A C 1
ATOM 1068 O O . ARG A 1 137 ? 7.184 20.828 -6.512 1 95 137 ARG A O 1
ATOM 1075 N N . TYR A 1 138 ? 9.258 20.094 -6.125 1 93.38 138 TYR A N 1
ATOM 1076 C CA . TYR A 1 138 ? 9.125 19.047 -7.133 1 93.38 138 TYR A CA 1
ATOM 1077 C C . TYR A 1 138 ? 7.977 18.094 -6.793 1 93.38 138 TYR A C 1
ATOM 1079 O O . TYR A 1 138 ? 7.113 17.828 -7.633 1 93.38 138 TYR A O 1
ATOM 1087 N N . LEU A 1 139 ? 7.961 17.594 -5.578 1 93.88 139 LEU A N 1
ATOM 1088 C CA . LEU A 1 139 ? 6.953 16.641 -5.133 1 93.88 139 LEU A CA 1
ATOM 1089 C C . LEU A 1 139 ? 5.574 17.281 -5.086 1 93.88 139 LEU A C 1
ATOM 1091 O O . LEU A 1 139 ? 4.57 16.641 -5.395 1 93.88 139 LEU A O 1
ATOM 1095 N N . TYR A 1 140 ? 5.562 18.531 -4.691 1 94.5 140 TYR A N 1
ATOM 1096 C CA . TYR A 1 140 ? 4.32 19.281 -4.656 1 94.5 140 TYR A CA 1
ATOM 1097 C C . TYR A 1 140 ? 3.684 19.359 -6.039 1 94.5 140 TYR A C 1
ATOM 1099 O O . TYR A 1 140 ? 2.486 19.109 -6.191 1 94.5 140 TYR A O 1
ATOM 1107 N N . GLU A 1 141 ? 4.477 19.688 -6.996 1 92.12 141 GLU A N 1
ATOM 1108 C CA . GLU A 1 141 ? 3.984 19.781 -8.367 1 92.12 141 GLU A CA 1
ATOM 1109 C C . GLU A 1 141 ? 3.555 18.422 -8.898 1 92.12 141 GLU A C 1
ATOM 1111 O O . GLU A 1 141 ? 2.551 18.312 -9.609 1 92.12 141 GLU A O 1
ATOM 1116 N N . LYS A 1 142 ? 4.309 17.469 -8.594 1 88.5 142 LYS A N 1
ATOM 1117 C CA . LYS A 1 142 ? 3.955 16.109 -9.016 1 88.5 142 LYS A CA 1
ATOM 1118 C C . LYS A 1 142 ? 2.627 15.68 -8.406 1 88.5 142 LYS A C 1
ATOM 1120 O O . LYS A 1 142 ? 1.802 15.062 -9.078 1 88.5 142 LYS A O 1
ATOM 1125 N N . SER A 1 143 ? 2.453 15.992 -7.176 1 90.06 143 SER A N 1
ATOM 1126 C CA . SER A 1 143 ? 1.225 15.625 -6.477 1 90.06 143 SER A CA 1
ATOM 1127 C C . SER A 1 143 ? 0.014 16.328 -7.078 1 90.06 143 SER A C 1
ATOM 1129 O O . SER A 1 143 ? -1.073 15.758 -7.152 1 90.06 143 SER A O 1
ATOM 1131 N N . LYS A 1 144 ? 0.25 17.547 -7.441 1 84.5 144 LYS A N 1
ATOM 1132 C CA . LYS A 1 144 ? -0.812 18.297 -8.117 1 84.5 144 LYS A CA 1
ATOM 1133 C C . LYS A 1 144 ? -1.257 17.578 -9.391 1 84.5 144 LYS A C 1
ATOM 1135 O O . LYS A 1 144 ? -2.451 17.516 -9.688 1 84.5 144 LYS A O 1
ATOM 1140 N N . GLN A 1 145 ? -0.273 17 -10.047 1 81.25 145 GLN A N 1
ATOM 1141 C CA . GLN A 1 145 ? -0.562 16.281 -11.281 1 81.25 145 GLN A CA 1
ATOM 1142 C C . GLN A 1 145 ? -1.241 14.945 -10.984 1 81.25 145 GLN A C 1
ATOM 1144 O O . GLN A 1 145 ? -2.064 14.477 -11.773 1 81.25 145 GLN A O 1
ATOM 1149 N N . ARG A 1 146 ? -0.937 14.43 -9.852 1 78.12 146 ARG A N 1
ATOM 1150 C CA . ARG A 1 146 ? -1.441 13.109 -9.492 1 78.12 146 ARG A CA 1
ATOM 1151 C C . ARG A 1 146 ? -2.867 13.195 -8.961 1 78.12 146 ARG A C 1
ATOM 1153 O O . ARG A 1 146 ? -3.574 12.188 -8.898 1 78.12 146 ARG A O 1
ATOM 1160 N N . THR A 1 147 ? -3.273 14.406 -8.633 1 77.5 147 THR A N 1
ATOM 1161 C CA . THR A 1 147 ? -4.609 14.562 -8.07 1 77.5 147 THR A CA 1
ATOM 1162 C C . THR A 1 147 ? -5.668 14 -9.016 1 77.5 147 THR A C 1
ATOM 1164 O O . THR A 1 147 ? -6.586 13.305 -8.578 1 77.5 147 THR A O 1
ATOM 1167 N N . ASN A 1 148 ? -5.488 14.32 -10.281 1 75.12 148 ASN A N 1
ATOM 1168 C CA . ASN A 1 148 ? -6.434 13.789 -11.258 1 75.12 148 ASN A CA 1
ATOM 1169 C C . ASN A 1 148 ? -6.344 12.273 -11.359 1 75.12 148 ASN A C 1
ATOM 1171 O O . ASN A 1 148 ? -7.367 11.594 -11.477 1 75.12 148 ASN A O 1
ATOM 1175 N N . TYR A 1 149 ? -5.137 11.836 -11.273 1 73.25 149 TYR A N 1
ATOM 1176 C CA . TYR A 1 149 ? -4.922 10.398 -11.352 1 73.25 149 TYR A CA 1
ATOM 1177 C C . TYR A 1 149 ? -5.562 9.688 -10.164 1 73.25 149 TYR A C 1
ATOM 1179 O O . TYR A 1 149 ? -6.227 8.664 -10.328 1 73.25 149 TYR A O 1
ATOM 1187 N N . ARG A 1 150 ? -5.434 10.273 -9.062 1 75.88 150 ARG A N 1
ATOM 1188 C CA . ARG A 1 150 ? -5.996 9.688 -7.848 1 75.88 150 ARG A CA 1
ATOM 1189 C C . ARG A 1 150 ? -7.52 9.641 -7.914 1 75.88 150 ARG A C 1
ATOM 1191 O O . ARG A 1 150 ? -8.141 8.664 -7.488 1 75.88 150 ARG A O 1
ATOM 1198 N N . ASN A 1 151 ? -7.992 10.641 -8.477 1 75.94 151 ASN A N 1
ATOM 1199 C CA . ASN A 1 151 ? -9.445 10.68 -8.617 1 75.94 151 ASN A CA 1
ATOM 1200 C C . ASN A 1 151 ? -9.945 9.617 -9.586 1 75.94 151 ASN A C 1
ATOM 1202 O O . ASN A 1 151 ? -10.953 8.953 -9.328 1 75.94 151 ASN A O 1
ATOM 1206 N N . ASP A 1 152 ? -9.227 9.539 -10.695 1 76.25 152 ASP A N 1
ATOM 1207 C CA . ASP A 1 152 ? -9.602 8.531 -11.688 1 76.25 152 ASP A CA 1
ATOM 1208 C C . ASP A 1 152 ? -9.516 7.125 -11.102 1 76.25 152 ASP A C 1
ATOM 1210 O O . ASP A 1 152 ? -10.406 6.301 -11.32 1 76.25 152 ASP A O 1
ATOM 1214 N N . LYS A 1 153 ? -8.508 6.926 -10.383 1 76.56 153 LYS A N 1
ATOM 1215 C CA . LYS A 1 153 ? -8.312 5.613 -9.781 1 76.56 153 LYS A CA 1
ATOM 1216 C C . LYS A 1 153 ? -9.406 5.309 -8.758 1 76.56 153 LYS A C 1
ATOM 1218 O O . LYS A 1 153 ? -9.883 4.176 -8.672 1 76.56 153 LYS A O 1
ATOM 1223 N N . ARG A 1 154 ? -9.719 6.301 -8.023 1 78.56 154 ARG A N 1
ATOM 1224 C CA . ARG A 1 154 ? -10.797 6.156 -7.051 1 78.56 154 ARG A CA 1
ATOM 1225 C C . ARG A 1 154 ? -12.094 5.734 -7.734 1 78.56 154 ARG A C 1
ATOM 1227 O O . ARG A 1 154 ? -12.805 4.863 -7.238 1 78.56 154 ARG A O 1
ATOM 1234 N N . VAL A 1 155 ? -12.289 6.32 -8.883 1 78.44 155 VAL A N 1
ATOM 1235 C CA . VAL A 1 155 ? -13.508 6.012 -9.625 1 78.44 155 VAL A CA 1
ATOM 1236 C C . VAL A 1 155 ? -13.453 4.574 -10.141 1 78.44 155 VAL A C 1
ATOM 1238 O O . VAL A 1 155 ? -14.43 3.834 -10.039 1 78.44 155 VAL A O 1
ATOM 1241 N N . PHE A 1 156 ? -12.289 4.258 -10.648 1 77.38 156 PHE A N 1
ATOM 1242 C CA . PHE A 1 156 ? -12.102 2.908 -11.172 1 77.38 156 PHE A CA 1
ATOM 1243 C C . PHE A 1 156 ? -12.289 1.873 -10.07 1 77.38 156 PHE A C 1
ATOM 1245 O O . PHE A 1 156 ? -12.961 0.858 -10.273 1 77.38 156 PHE A O 1
ATOM 1252 N N . ASN A 1 157 ? -11.719 2.129 -8.914 1 79.94 157 ASN A N 1
ATOM 1253 C CA . ASN A 1 157 ? -11.82 1.192 -7.801 1 79.94 157 ASN A CA 1
ATOM 1254 C C . ASN A 1 157 ? -13.25 1.103 -7.273 1 79.94 157 ASN A C 1
ATOM 1256 O O . ASN A 1 157 ? -13.695 0.029 -6.867 1 79.94 157 ASN A O 1
ATOM 1260 N N . LYS A 1 158 ? -13.953 2.205 -7.367 1 81.12 158 LYS A N 1
ATOM 1261 C CA . LYS A 1 158 ? -15.359 2.199 -6.98 1 81.12 158 LYS A CA 1
ATOM 1262 C C . LYS A 1 158 ? -16.188 1.298 -7.898 1 81.12 158 LYS A C 1
ATOM 1264 O O . LYS A 1 158 ? -17.094 0.613 -7.449 1 81.12 158 LYS A O 1
ATOM 1269 N N . GLU A 1 159 ? -15.805 1.346 -9.148 1 84.38 159 GLU A N 1
ATOM 1270 C CA . GLU A 1 159 ? -16.484 0.487 -10.109 1 84.38 159 GLU A CA 1
ATOM 1271 C C . GLU A 1 159 ? -16.25 -0.988 -9.805 1 84.38 159 GLU A C 1
ATOM 1273 O O . GLU A 1 159 ? -17.172 -1.805 -9.883 1 84.38 159 GLU A O 1
ATOM 1278 N N . THR A 1 160 ? -15.062 -1.283 -9.555 1 86.75 160 THR A N 1
ATOM 1279 C CA . THR A 1 160 ? -14.727 -2.662 -9.219 1 86.75 160 THR A CA 1
ATOM 1280 C C . THR A 1 160 ? -15.477 -3.113 -7.969 1 86.75 160 THR A C 1
ATOM 1282 O O . THR A 1 160 ? -16.047 -4.203 -7.941 1 86.75 160 THR A O 1
ATOM 1285 N N . VAL A 1 161 ? -15.523 -2.266 -6.988 1 86.31 161 VAL A N 1
ATOM 1286 C CA . VAL A 1 161 ? -16.203 -2.584 -5.738 1 86.31 161 VAL A CA 1
ATOM 1287 C C . VAL A 1 161 ? -17.703 -2.783 -6.004 1 86.31 161 VAL A C 1
ATOM 1289 O O . VAL A 1 161 ? -18.312 -3.707 -5.465 1 86.31 161 VAL A O 1
ATOM 1292 N N . SER A 1 162 ? -18.266 -1.886 -6.789 1 86.62 162 SER A N 1
ATOM 1293 C CA . SER A 1 162 ? -19.672 -2.008 -7.152 1 86.62 162 SER A CA 1
ATOM 1294 C C . SER A 1 162 ? -19.953 -3.332 -7.859 1 86.62 162 SER A C 1
ATOM 1296 O O . SER A 1 162 ? -20.953 -3.99 -7.586 1 86.62 162 SER A O 1
ATOM 1298 N N . TYR A 1 163 ? -19.078 -3.65 -8.734 1 86.25 163 TYR A N 1
ATOM 1299 C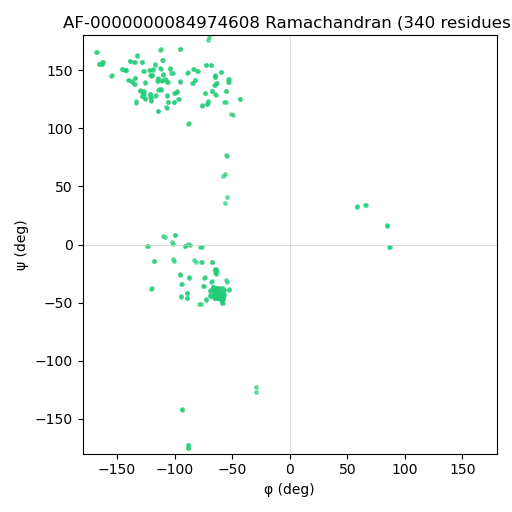 CA . TYR A 1 163 ? -19.203 -4.914 -9.453 1 86.25 163 TYR A CA 1
ATOM 1300 C C . TYR A 1 163 ? -19.141 -6.098 -8.492 1 86.25 163 TYR A C 1
ATOM 1302 O O . TYR A 1 163 ? -19.953 -7.02 -8.586 1 86.25 163 TYR A O 1
ATOM 1310 N N . LEU A 1 164 ? -18.188 -6.055 -7.59 1 86.12 164 LEU A N 1
ATOM 1311 C CA . LEU A 1 164 ? -18 -7.148 -6.645 1 86.12 164 LEU A CA 1
ATOM 1312 C C . LEU A 1 164 ? -19.203 -7.277 -5.715 1 86.12 164 LEU A C 1
ATOM 1314 O O . LEU A 1 164 ? -19.594 -8.391 -5.336 1 86.12 164 LEU A O 1
ATOM 1318 N N . ARG A 1 165 ? -19.688 -6.129 -5.324 1 81.19 165 ARG A N 1
ATOM 1319 C CA . ARG A 1 165 ? -20.844 -6.125 -4.453 1 81.19 165 ARG A CA 1
ATOM 1320 C C . ARG A 1 165 ? -22.047 -6.758 -5.148 1 81.19 165 ARG A C 1
ATOM 1322 O O . ARG A 1 165 ? -22.844 -7.465 -4.516 1 81.19 165 ARG A O 1
ATOM 1329 N N . LYS A 1 166 ? -22.219 -6.52 -6.426 1 79.19 166 LYS A N 1
ATOM 1330 C CA . LYS A 1 166 ? -23.359 -7 -7.195 1 79.19 166 LYS A CA 1
ATOM 1331 C C . LYS A 1 166 ? -23.234 -8.492 -7.484 1 79.19 166 LYS A C 1
ATOM 1333 O O . LYS A 1 166 ? -24.25 -9.203 -7.551 1 79.19 166 LYS A O 1
ATOM 1338 N N . ASN A 1 167 ? -21.969 -8.867 -7.691 1 68.5 167 ASN A N 1
ATOM 1339 C CA . ASN A 1 167 ? -21.766 -10.242 -8.117 1 68.5 167 ASN A CA 1
ATOM 1340 C C . ASN A 1 167 ? -21.312 -11.125 -6.957 1 68.5 167 ASN A C 1
ATOM 1342 O O . ASN A 1 167 ? -21 -12.305 -7.152 1 68.5 167 ASN A O 1
ATOM 1346 N N . HIS A 1 168 ? -20.938 -10.57 -5.855 1 57.12 168 HIS A N 1
ATOM 1347 C CA . HIS A 1 168 ? -20.406 -11.289 -4.707 1 57.12 168 HIS A CA 1
ATOM 1348 C C . HIS A 1 168 ? -21.344 -12.398 -4.254 1 57.12 168 HIS A C 1
ATOM 1350 O O . HIS A 1 168 ? -22.453 -12.125 -3.795 1 57.12 168 HIS A O 1
ATOM 1356 N N . SER A 1 169 ? -21.344 -13.523 -5.039 1 46.03 169 SER A N 1
ATOM 1357 C CA . SER A 1 169 ? -21.781 -14.719 -4.32 1 46.03 169 SER A CA 1
ATOM 1358 C C . SER A 1 169 ? -20.906 -14.984 -3.098 1 46.03 169 SER A C 1
ATOM 1360 O O . SER A 1 169 ? -19.797 -15.492 -3.221 1 46.03 169 SER A O 1
ATOM 1362 N N . TRP A 1 170 ? -20.797 -14.211 -2.242 1 41.09 170 TRP A N 1
ATOM 1363 C CA . TRP A 1 170 ? -20.047 -14.711 -1.093 1 41.09 170 TRP A CA 1
ATOM 1364 C C . TRP A 1 170 ? -20.203 -16.219 -0.957 1 41.09 170 TRP A C 1
ATOM 1366 O O . TRP A 1 170 ? -19.203 -16.953 -0.979 1 41.09 170 TRP A O 1
ATOM 1376 N N . MET A 1 171 ? -20.719 -16.688 0.254 1 36.16 171 MET A N 1
ATOM 1377 C CA . MET A 1 171 ? -20.969 -18.031 0.79 1 36.16 171 MET A CA 1
ATOM 1378 C C . MET A 1 171 ? -21.875 -18.828 -0.138 1 36.16 171 MET A C 1
ATOM 1380 O O . MET A 1 171 ? -23.094 -18.625 -0.153 1 36.16 171 MET A O 1
ATOM 1384 N N . ALA A 1 172 ? -22.047 -18.938 -1.501 1 28.45 172 ALA A N 1
ATOM 1385 C CA . ALA A 1 172 ? -22.812 -20.172 -1.641 1 28.45 172 ALA A CA 1
ATOM 1386 C C . ALA A 1 172 ? -21.922 -21.391 -1.465 1 28.45 172 ALA A C 1
ATOM 1388 O O . ALA A 1 172 ? -20.781 -21.406 -1.896 1 28.45 172 ALA A O 1
ATOM 1389 N N . MET B 1 1 ? 6.652 -26.125 -21.141 1 43.5 1 MET B N 1
ATOM 1390 C CA . MET B 1 1 ? 5.797 -24.938 -21.219 1 43.5 1 MET B CA 1
ATOM 1391 C C . MET B 1 1 ? 4.957 -24.797 -19.953 1 43.5 1 MET B C 1
ATOM 1393 O O . MET B 1 1 ? 4.199 -25.703 -19.594 1 43.5 1 MET B O 1
ATOM 1397 N N . GLU B 1 2 ? 5.441 -24.219 -18.797 1 59.47 2 GLU B N 1
ATOM 1398 C CA . GLU B 1 2 ? 4.789 -24.469 -17.516 1 59.47 2 GLU B CA 1
ATOM 1399 C C . GLU B 1 2 ? 3.281 -24.25 -17.609 1 59.47 2 GLU B C 1
ATOM 1401 O O . GLU B 1 2 ? 2.828 -23.312 -18.281 1 59.47 2 GLU B O 1
ATOM 1406 N N . GLU B 1 3 ? 2.453 -25.312 -17.516 1 80.5 3 GLU B N 1
ATOM 1407 C CA . GLU B 1 3 ? 1.007 -25.438 -17.656 1 80.5 3 GLU B CA 1
ATOM 1408 C C . GLU B 1 3 ? 0.278 -24.297 -16.938 1 80.5 3 GLU B C 1
ATOM 1410 O O . GLU B 1 3 ? 0.665 -23.891 -15.844 1 80.5 3 GLU B O 1
ATOM 1415 N N . SER B 1 4 ? -0.574 -23.578 -17.672 1 95.25 4 SER B N 1
ATOM 1416 C CA . SER B 1 4 ? -1.438 -22.531 -17.125 1 95.25 4 SER B CA 1
ATOM 1417 C C . SER B 1 4 ? -2.258 -23.047 -15.945 1 95.25 4 SER B C 1
ATOM 1419 O O . SER B 1 4 ? -2.502 -24.25 -15.828 1 95.25 4 SER B O 1
ATOM 1421 N N . LYS B 1 5 ? -2.402 -22.281 -14.969 1 97.44 5 LYS B N 1
ATOM 1422 C CA . LYS B 1 5 ? -3.182 -22.609 -13.781 1 97.44 5 LYS B CA 1
ATOM 1423 C C . LYS B 1 5 ? -4.398 -21.688 -13.656 1 97.44 5 LYS B C 1
ATOM 1425 O O . LYS B 1 5 ? -4.336 -20.516 -14.008 1 97.44 5 LYS B O 1
ATOM 1430 N N . PRO B 1 6 ? -5.484 -22.266 -13.195 1 97.88 6 PRO B N 1
ATOM 1431 C CA . PRO B 1 6 ? -6.633 -21.391 -12.961 1 97.88 6 PRO B CA 1
ATOM 1432 C C . PRO B 1 6 ? -6.406 -20.422 -11.812 1 97.88 6 PRO B C 1
ATOM 1434 O O . PRO B 1 6 ? -5.648 -20.719 -10.883 1 97.88 6 PRO B O 1
ATOM 1437 N N . CYS B 1 7 ? -7.074 -19.281 -11.797 1 97.56 7 CYS B N 1
ATOM 1438 C CA . CYS B 1 7 ? -6.992 -18.297 -10.719 1 97.56 7 CYS B CA 1
ATOM 1439 C C . CYS B 1 7 ? -7.262 -18.953 -9.367 1 97.56 7 CYS B C 1
ATOM 1441 O O . CYS B 1 7 ? -6.578 -18.656 -8.383 1 97.56 7 CYS B O 1
ATOM 1443 N N . ASN B 1 8 ? -8.156 -19.828 -9.359 1 96.31 8 ASN B N 1
ATOM 1444 C CA . ASN B 1 8 ? -8.609 -20.453 -8.133 1 96.31 8 ASN B CA 1
ATOM 1445 C C . ASN B 1 8 ? -7.5 -21.281 -7.484 1 96.31 8 ASN B C 1
ATOM 1447 O O . ASN B 1 8 ? -7.539 -21.562 -6.285 1 96.31 8 ASN B O 1
ATOM 1451 N N . ALA B 1 9 ? -6.559 -21.703 -8.242 1 97 9 ALA B N 1
ATOM 1452 C CA . ALA B 1 9 ? -5.477 -22.547 -7.734 1 97 9 ALA B CA 1
ATOM 1453 C C . ALA B 1 9 ? -4.629 -21.797 -6.715 1 97 9 ALA B C 1
ATOM 1455 O O . ALA B 1 9 ? -3.943 -22.406 -5.895 1 97 9 ALA B O 1
ATOM 1456 N N . SER B 1 10 ? -4.672 -20.453 -6.734 1 98.31 10 SER B N 1
ATOM 1457 C CA . SER B 1 10 ? -3.859 -19.656 -5.836 1 98.31 10 SER B CA 1
ATOM 1458 C C . SER B 1 10 ? -4.719 -18.969 -4.773 1 98.31 10 SER B C 1
ATOM 1460 O O . SER B 1 10 ? -4.223 -18.156 -3.988 1 98.31 10 SER B O 1
ATOM 1462 N N . ARG B 1 11 ? -5.961 -19.297 -4.723 1 97.81 11 ARG B N 1
ATOM 1463 C CA . ARG B 1 11 ? -6.883 -18.594 -3.83 1 97.81 11 ARG B CA 1
ATOM 1464 C C . ARG B 1 11 ? -6.551 -18.875 -2.369 1 97.81 11 ARG B C 1
ATOM 1466 O O . ARG B 1 11 ? -6.32 -20.031 -1.993 1 97.81 11 ARG B O 1
ATOM 1473 N N . VAL B 1 12 ? -6.488 -17.906 -1.601 1 97.5 12 VAL B N 1
ATOM 1474 C CA . VAL B 1 12 ? -6.242 -17.953 -0.163 1 97.5 12 VAL B CA 1
ATOM 1475 C C . VAL B 1 12 ? -7.332 -17.188 0.577 1 97.5 12 VAL B C 1
ATOM 1477 O O . VAL B 1 12 ? -7.68 -16.062 0.189 1 97.5 12 VAL B O 1
ATOM 1480 N N . ILE B 1 13 ? -7.891 -17.75 1.591 1 96.19 13 ILE B N 1
ATOM 1481 C CA . ILE B 1 13 ? -8.875 -17.109 2.455 1 96.19 13 ILE B CA 1
ATOM 1482 C C . ILE B 1 13 ? -8.422 -17.203 3.91 1 96.19 13 ILE B C 1
ATOM 1484 O O . ILE B 1 13 ? -8.07 -18.281 4.391 1 96.19 13 ILE B O 1
ATOM 1488 N N .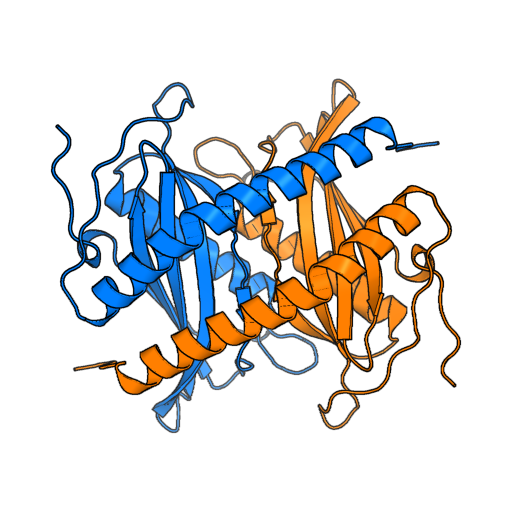 ARG B 1 14 ? -8.352 -16.109 4.543 1 95 14 ARG B N 1
ATOM 1489 C CA . ARG B 1 14 ? -7.98 -16.062 5.953 1 95 14 ARG B CA 1
ATOM 1490 C C . ARG B 1 14 ? -8.93 -15.156 6.734 1 95 14 ARG B C 1
ATOM 1492 O O . ARG B 1 14 ? -9.102 -13.984 6.398 1 95 14 ARG B O 1
ATOM 1499 N N . SER B 1 15 ? -9.531 -15.727 7.738 1 93.44 15 SER B N 1
ATOM 1500 C CA . SER B 1 15 ? -10.352 -14.938 8.656 1 93.44 15 SER B CA 1
ATOM 1501 C C . SER B 1 15 ? -9.648 -14.75 9.992 1 93.44 15 SER B C 1
ATOM 1503 O O . SER B 1 15 ? -8.938 -15.648 10.461 1 93.44 15 SER B O 1
ATOM 1505 N N . SER B 1 16 ? -9.781 -13.586 10.484 1 90.12 16 SER B N 1
ATOM 1506 C CA . SER B 1 16 ? -9.18 -13.32 11.789 1 90.12 16 SER B CA 1
ATOM 1507 C C . SER B 1 16 ? -10.031 -12.344 12.594 1 90.12 16 SER B C 1
ATOM 1509 O O . SER B 1 16 ? -10.812 -11.578 12.031 1 90.12 16 SER B O 1
ATOM 1511 N N . ARG B 1 17 ? -9.922 -12.516 13.867 1 86.62 17 ARG B N 1
ATOM 1512 C CA . ARG B 1 17 ? -10.461 -11.484 14.75 1 86.62 17 ARG B CA 1
ATOM 1513 C C . ARG B 1 17 ? -9.5 -10.305 14.867 1 86.62 17 ARG B C 1
ATOM 1515 O O . ARG B 1 17 ? -8.312 -10.438 14.578 1 86.62 17 ARG B O 1
ATOM 1522 N N . VAL B 1 18 ? -10.078 -9.172 15.062 1 83.69 18 VAL B N 1
ATOM 1523 C CA . VAL B 1 18 ? -9.234 -8.008 15.32 1 83.69 18 VAL B CA 1
ATOM 1524 C C . VAL B 1 18 ? -9.094 -7.793 16.828 1 83.69 18 VAL B C 1
ATOM 1526 O O . VAL B 1 18 ? -10.055 -7.969 17.578 1 83.69 18 VAL B O 1
ATOM 1529 N N . PHE B 1 19 ? -7.867 -7.422 17.203 1 83.38 19 PHE B N 1
ATOM 1530 C CA . PHE B 1 19 ? -7.594 -7.281 18.625 1 83.38 19 PHE B CA 1
ATOM 1531 C C . PHE B 1 19 ? -7.387 -5.816 19 1 83.38 19 PHE B C 1
ATOM 1533 O O . PHE B 1 19 ? -7.039 -5 18.141 1 83.38 19 PHE B O 1
ATOM 1540 N N . PRO B 1 20 ? -7.57 -5.492 20.281 1 79.88 20 PRO B N 1
ATOM 1541 C CA . PRO B 1 20 ? -7.551 -4.102 20.734 1 79.88 20 PRO B CA 1
ATOM 1542 C C . PRO B 1 20 ? -6.273 -3.367 20.344 1 79.88 20 PRO B C 1
ATOM 1544 O O . PRO B 1 20 ? -6.312 -2.174 20.031 1 79.88 20 PRO B O 1
ATOM 1547 N N . ASN B 1 21 ? -5.16 -4.066 20.25 1 81.19 21 ASN B N 1
ATOM 1548 C CA . ASN B 1 21 ? -3.887 -3.42 19.969 1 81.19 21 ASN B CA 1
ATOM 1549 C C . ASN B 1 21 ? -3.754 -3.07 18.484 1 81.19 21 ASN B C 1
ATOM 1551 O O . ASN B 1 21 ? -2.803 -2.395 18.094 1 81.19 21 ASN B O 1
ATOM 1555 N N . ASP B 1 22 ? -4.742 -3.436 17.766 1 83.38 22 ASP B N 1
ATOM 1556 C CA . ASP B 1 22 ? -4.672 -3.219 16.328 1 83.38 22 ASP B CA 1
ATOM 1557 C C . ASP B 1 22 ? -5.496 -2.004 15.914 1 83.38 22 ASP B C 1
ATOM 1559 O O . ASP B 1 22 ? -5.559 -1.663 14.734 1 83.38 22 ASP B O 1
ATOM 1563 N N . PHE B 1 23 ? -6.059 -1.381 16.859 1 83.62 23 PHE B N 1
ATOM 1564 C CA . PHE B 1 23 ? -6.965 -0.285 16.547 1 83.62 23 PHE B CA 1
ATOM 1565 C C . PHE B 1 23 ? -6.305 1.062 16.812 1 83.62 23 PHE B C 1
ATOM 1567 O O . PHE B 1 23 ? -5.414 1.163 17.656 1 83.62 23 PHE B O 1
ATOM 1574 N N . ASN B 1 24 ? -6.801 1.973 16.016 1 81.25 24 ASN B N 1
ATOM 1575 C CA . ASN B 1 24 ? -6.363 3.346 16.234 1 81.25 24 ASN B CA 1
ATOM 1576 C C . ASN B 1 24 ? -7.246 4.062 17.25 1 81.25 24 ASN B C 1
ATOM 1578 O O . ASN B 1 24 ? -8.062 3.43 17.922 1 81.25 24 ASN B O 1
ATOM 1582 N N . ASN B 1 25 ? -6.988 5.352 17.375 1 80.12 25 ASN B N 1
ATOM 1583 C CA . ASN B 1 25 ? -7.688 6.145 18.375 1 80.12 25 ASN B CA 1
ATOM 1584 C C . ASN B 1 25 ? -9.172 6.277 18.047 1 80.12 25 ASN B C 1
ATOM 1586 O O . ASN B 1 25 ? -9.977 6.625 18.922 1 80.12 25 ASN B O 1
ATOM 1590 N N . HIS B 1 26 ? -9.609 5.973 16.859 1 81.81 26 HIS B N 1
ATOM 1591 C CA . HIS B 1 26 ? -11.008 6.031 16.438 1 81.81 26 HIS B CA 1
ATOM 1592 C C . HIS B 1 26 ? -11.648 4.645 16.469 1 81.81 26 HIS B C 1
ATOM 1594 O O . HIS B 1 26 ? -12.727 4.445 15.906 1 81.81 26 HIS B O 1
ATOM 1600 N N . ASN B 1 27 ? -10.922 3.756 17 1 85.19 27 ASN B N 1
ATOM 1601 C CA . ASN B 1 27 ? -11.406 2.389 17.172 1 85.19 27 ASN B CA 1
ATOM 1602 C C . ASN B 1 27 ? -11.641 1.7 15.836 1 85.19 27 ASN B C 1
ATOM 1604 O O . ASN B 1 27 ? -12.664 1.035 15.648 1 85.19 27 ASN B O 1
ATOM 1608 N N . THR B 1 28 ? -10.859 2.023 14.945 1 87.25 28 THR B N 1
ATOM 1609 C CA . THR B 1 28 ? -10.859 1.302 13.68 1 87.25 28 THR B CA 1
ATOM 1610 C C . THR B 1 28 ? -9.508 0.644 13.43 1 87.25 28 THR B C 1
ATOM 1612 O O . THR B 1 28 ? -8.492 1.066 13.992 1 87.25 28 THR B O 1
ATOM 1615 N N . LEU B 1 29 ? -9.508 -0.417 12.734 1 89.19 29 LEU B N 1
ATOM 1616 C CA . LEU B 1 29 ? -8.281 -1.142 12.438 1 89.19 29 LEU B CA 1
ATOM 1617 C C . LEU B 1 29 ? -7.262 -0.23 11.766 1 89.19 29 LEU B C 1
ATOM 1619 O O . LEU B 1 29 ? -7.594 0.488 10.82 1 89.19 29 LEU B O 1
ATOM 1623 N N . PHE B 1 30 ? -6.055 -0.285 12.273 1 88.06 30 PHE B N 1
ATOM 1624 C CA . PHE B 1 30 ? -4.984 0.518 11.688 1 88.06 30 PHE B CA 1
ATOM 1625 C C . PHE B 1 30 ? -4.715 0.097 10.25 1 88.06 30 PHE B C 1
ATOM 1627 O O . PHE B 1 30 ? -4.602 -1.096 9.961 1 88.06 30 PHE B O 1
ATOM 1634 N N . GLY B 1 31 ? -4.5 1.117 9.391 1 89.12 31 GLY B N 1
ATOM 1635 C CA . GLY B 1 31 ? -4.227 0.835 7.992 1 89.12 31 GLY B CA 1
ATOM 1636 C C . GLY B 1 31 ? -2.971 0.012 7.785 1 89.12 31 GLY B C 1
ATOM 1637 O O . GLY B 1 31 ? -2.934 -0.869 6.922 1 89.12 31 GLY B O 1
ATOM 1638 N N . GLY B 1 32 ? -1.978 0.322 8.578 1 89.19 32 GLY B N 1
ATOM 1639 C CA . GLY B 1 32 ? -0.72 -0.399 8.469 1 89.19 32 GLY B CA 1
ATOM 1640 C C . GLY B 1 32 ? -0.85 -1.877 8.781 1 89.19 32 GLY B C 1
ATOM 1641 O O . GLY B 1 32 ? -0.212 -2.713 8.141 1 89.19 32 GLY B O 1
ATOM 1642 N N . ARG B 1 33 ? -1.605 -2.129 9.734 1 89.75 33 ARG B N 1
ATOM 1643 C CA . ARG B 1 33 ? -1.848 -3.527 10.078 1 89.75 33 ARG B CA 1
ATOM 1644 C C . ARG B 1 33 ? -2.588 -4.246 8.953 1 89.75 33 ARG B C 1
ATOM 1646 O O . ARG B 1 33 ? -2.242 -5.375 8.602 1 89.75 33 ARG B O 1
ATOM 1653 N N . LEU B 1 34 ? -3.557 -3.615 8.484 1 92.62 34 LEU B N 1
ATOM 1654 C CA . LEU B 1 34 ? -4.312 -4.172 7.371 1 92.62 34 LEU B CA 1
ATOM 1655 C C . LEU B 1 34 ? -3.4 -4.43 6.172 1 92.62 34 LEU B C 1
ATOM 1657 O O . LEU B 1 34 ? -3.473 -5.492 5.551 1 92.62 34 LEU B O 1
ATOM 1661 N N . LEU B 1 35 ? -2.541 -3.516 5.871 1 93.69 35 LEU B N 1
ATOM 1662 C CA . LEU B 1 35 ? -1.604 -3.629 4.758 1 93.69 35 LEU B CA 1
ATOM 1663 C C . LEU B 1 35 ? -0.667 -4.816 4.953 1 93.69 35 LEU B C 1
ATOM 1665 O O . LEU B 1 35 ? -0.397 -5.562 4.008 1 93.69 35 LEU B O 1
ATOM 1669 N N . SER B 1 36 ? -0.216 -4.953 6.129 1 93.56 36 SER B N 1
ATOM 1670 C CA . SER B 1 36 ? 0.66 -6.078 6.449 1 93.56 36 SER B CA 1
ATOM 1671 C C . SER B 1 36 ? -0.052 -7.41 6.246 1 93.56 36 SER B C 1
ATOM 1673 O O . SER B 1 36 ? 0.505 -8.328 5.645 1 93.56 36 SER B O 1
ATOM 1675 N N . ASP B 1 37 ? -1.22 -7.473 6.723 1 93.81 37 ASP B N 1
ATOM 1676 C CA . ASP B 1 37 ? -1.999 -8.695 6.57 1 93.81 37 ASP B CA 1
ATOM 1677 C C . ASP B 1 37 ? -2.287 -8.984 5.098 1 93.81 37 ASP B C 1
ATOM 1679 O O . ASP B 1 37 ? -2.223 -10.133 4.66 1 93.81 37 ASP B O 1
ATOM 1683 N N . MET B 1 38 ? -2.604 -7.961 4.379 1 95.69 38 MET B N 1
ATOM 1684 C CA . MET B 1 38 ? -2.83 -8.109 2.943 1 95.69 38 MET B CA 1
ATOM 1685 C C . MET B 1 38 ? -1.6 -8.695 2.254 1 95.69 38 MET B C 1
ATOM 1687 O O . MET B 1 38 ? -1.715 -9.609 1.437 1 95.69 38 MET B O 1
ATOM 1691 N N . ASP B 1 39 ? -0.481 -8.172 2.588 1 95.56 39 ASP B N 1
ATOM 1692 C CA . ASP B 1 39 ? 0.761 -8.641 1.98 1 95.56 39 ASP B CA 1
ATOM 1693 C C . ASP B 1 39 ? 1.008 -10.117 2.303 1 95.56 39 ASP B C 1
ATOM 1695 O O . ASP B 1 39 ? 1.464 -10.875 1.445 1 95.56 39 ASP B O 1
ATOM 1699 N N . GLN B 1 40 ? 0.769 -10.461 3.543 1 93.31 40 GLN B N 1
ATOM 1700 C CA . GLN B 1 40 ? 0.966 -11.844 3.959 1 93.31 40 GLN B CA 1
ATOM 1701 C C . GLN B 1 40 ? 0.1 -12.797 3.137 1 93.31 40 GLN B C 1
ATOM 1703 O O . GLN B 1 40 ? 0.597 -13.781 2.594 1 93.31 40 GLN B O 1
ATOM 1708 N N . VAL B 1 41 ? -1.134 -12.469 3.012 1 96.25 41 VAL B N 1
ATOM 1709 C CA . VAL B 1 41 ? -2.055 -13.344 2.297 1 96.25 41 VAL B CA 1
ATOM 1710 C C . VAL B 1 41 ? -1.712 -13.352 0.808 1 96.25 41 VAL B C 1
ATOM 1712 O O . VAL B 1 41 ? -1.737 -14.406 0.163 1 96.25 41 VAL B O 1
ATOM 1715 N N . ALA B 1 42 ? -1.368 -12.219 0.285 1 97.38 42 ALA B N 1
ATOM 1716 C CA . ALA B 1 42 ? -1.013 -12.109 -1.128 1 97.38 42 ALA B CA 1
ATOM 1717 C C . ALA B 1 42 ? 0.252 -12.906 -1.438 1 97.38 42 ALA B C 1
ATOM 1719 O O . ALA B 1 42 ? 0.363 -13.516 -2.504 1 97.38 42 ALA B O 1
ATOM 1720 N N . SER B 1 43 ? 1.174 -12.844 -0.518 1 96.06 43 SER B N 1
ATOM 1721 C CA . SER B 1 43 ? 2.428 -13.57 -0.72 1 96.06 43 SER B CA 1
ATOM 1722 C C . SER B 1 43 ? 2.193 -15.07 -0.8 1 96.06 43 SER B C 1
ATOM 1724 O O . SER B 1 43 ? 2.873 -15.773 -1.555 1 96.06 43 SER B O 1
ATOM 1726 N N . ILE B 1 44 ? 1.279 -15.547 -0.017 1 96.81 44 ILE B N 1
ATOM 1727 C CA . ILE B 1 44 ? 0.941 -16.969 -0.05 1 96.81 44 ILE B CA 1
ATOM 1728 C C . ILE B 1 44 ? 0.322 -17.312 -1.401 1 96.81 44 ILE B C 1
ATOM 1730 O O . ILE B 1 44 ? 0.666 -18.344 -2.002 1 96.81 44 ILE B O 1
ATOM 1734 N N . SER B 1 45 ? -0.584 -16.484 -1.925 1 98.38 45 SER B N 1
ATOM 1735 C CA . SER B 1 45 ? -1.175 -16.703 -3.24 1 98.38 45 SER B CA 1
ATOM 1736 C C . SER B 1 45 ? -0.103 -16.766 -4.324 1 98.38 45 SER B C 1
ATOM 1738 O O . SER B 1 45 ? -0.139 -17.641 -5.191 1 98.38 45 SER B O 1
ATOM 1740 N N . ALA B 1 46 ? 0.801 -15.805 -4.27 1 97.81 46 ALA B N 1
ATOM 1741 C CA . ALA B 1 46 ? 1.885 -15.773 -5.246 1 97.81 46 ALA B CA 1
ATOM 1742 C C . ALA B 1 46 ? 2.709 -17.047 -5.199 1 97.81 46 ALA B C 1
ATOM 1744 O O . ALA B 1 46 ? 3.029 -17.625 -6.242 1 97.81 46 ALA B O 1
ATOM 1745 N N . ALA B 1 47 ? 3.012 -17.469 -3.992 1 96.5 47 ALA B N 1
ATOM 1746 C CA . ALA B 1 47 ? 3.805 -18.688 -3.811 1 96.5 47 ALA B CA 1
ATOM 1747 C C . ALA B 1 47 ? 3.053 -19.906 -4.316 1 96.5 47 ALA B C 1
ATOM 1749 O O . ALA B 1 47 ? 3.641 -20.781 -4.949 1 96.5 47 ALA B O 1
ATOM 1750 N N . LYS B 1 48 ? 1.776 -20 -4.031 1 97.56 48 LYS B N 1
ATOM 1751 C CA . LYS B 1 48 ? 0.949 -21.109 -4.488 1 97.56 48 LYS B CA 1
ATOM 1752 C C . LYS B 1 48 ? 0.952 -21.203 -6.012 1 97.56 48 LYS B C 1
ATOM 1754 O O . LYS B 1 48 ? 1.028 -22.297 -6.57 1 97.56 48 LYS B O 1
ATOM 1759 N N . HIS B 1 49 ? 0.863 -20.125 -6.641 1 98.12 49 HIS B N 1
ATOM 1760 C CA . HIS B 1 49 ? 0.786 -20.125 -8.102 1 98.12 49 HIS B CA 1
ATOM 1761 C C . HIS B 1 49 ? 2.129 -20.484 -8.727 1 98.12 49 HIS B C 1
ATOM 1763 O O . HIS B 1 49 ? 2.191 -21.328 -9.617 1 98.12 49 HIS B O 1
ATOM 1769 N N . SER B 1 50 ? 3.195 -19.875 -8.258 1 96.94 50 SER B N 1
ATOM 1770 C CA . SER B 1 50 ? 4.492 -19.953 -8.914 1 96.94 50 SER B CA 1
ATOM 1771 C C . SER B 1 50 ? 5.285 -21.156 -8.438 1 96.94 50 SER B C 1
ATOM 1773 O O . SER B 1 50 ? 6.18 -21.641 -9.133 1 96.94 50 SER B O 1
ATOM 1775 N N . ARG B 1 51 ? 5.012 -21.562 -7.18 1 95.81 51 ARG B N 1
ATOM 1776 C CA . ARG B 1 51 ? 5.789 -22.594 -6.508 1 95.81 51 ARG B CA 1
ATOM 1777 C C . ARG B 1 51 ? 7.258 -22.203 -6.414 1 95.81 51 ARG B C 1
ATOM 1779 O O . ARG B 1 51 ? 8.141 -23.047 -6.559 1 95.81 51 ARG B O 1
ATOM 1786 N N . ARG B 1 52 ? 7.406 -20.891 -6.297 1 94.06 52 ARG B N 1
ATOM 1787 C CA . ARG B 1 52 ? 8.719 -20.281 -6.148 1 94.06 52 ARG B CA 1
ATOM 1788 C C . ARG B 1 52 ? 8.727 -19.266 -5.008 1 94.06 52 ARG B C 1
ATOM 1790 O O . ARG B 1 52 ? 7.672 -18.891 -4.504 1 94.06 52 ARG B O 1
ATOM 1797 N N . GLU B 1 53 ? 9.938 -18.984 -4.617 1 92.81 53 GLU B N 1
ATOM 1798 C CA . GLU B 1 53 ? 10.062 -17.812 -3.76 1 92.81 53 GLU B CA 1
ATOM 1799 C C . GLU B 1 53 ? 9.672 -16.531 -4.508 1 92.81 53 GLU B C 1
ATOM 1801 O O . GLU B 1 53 ? 10.008 -16.375 -5.688 1 92.81 53 GLU B O 1
ATOM 1806 N N . CYS B 1 54 ? 8.945 -15.734 -3.787 1 94.38 54 CYS B N 1
ATOM 1807 C CA . CYS B 1 54 ? 8.484 -14.5 -4.418 1 94.38 54 CYS B CA 1
ATOM 1808 C C . CYS B 1 54 ? 8.844 -13.289 -3.57 1 94.38 54 CYS B C 1
ATOM 1810 O O . CYS B 1 54 ? 8.969 -13.391 -2.35 1 94.38 54 CYS B O 1
ATOM 1812 N N . VAL B 1 55 ? 9.078 -12.164 -4.211 1 92.81 55 VAL B N 1
ATOM 1813 C CA . VAL B 1 55 ? 9.289 -10.883 -3.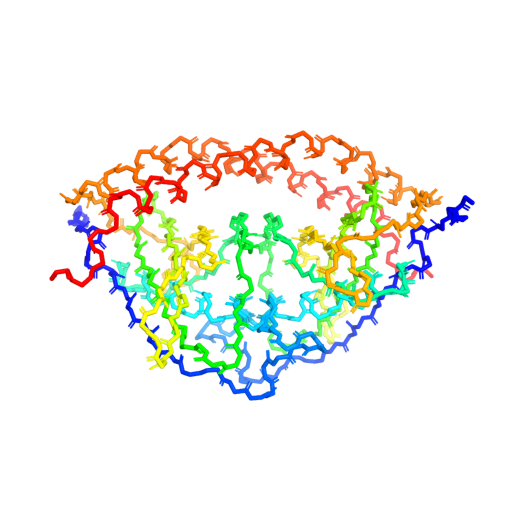551 1 92.81 55 VAL B CA 1
ATOM 1814 C C . VAL B 1 55 ? 8.219 -9.891 -4 1 92.81 55 VAL B C 1
ATOM 1816 O O . VAL B 1 55 ? 7.746 -9.945 -5.137 1 92.81 55 VAL B O 1
ATOM 1819 N N . THR B 1 56 ? 7.844 -9.047 -3.092 1 93.44 56 THR B N 1
ATOM 1820 C CA . THR B 1 56 ? 6.902 -8 -3.465 1 93.44 56 THR B CA 1
ATOM 1821 C C . THR B 1 56 ? 7.574 -6.953 -4.344 1 93.44 56 THR B C 1
ATOM 1823 O O . THR B 1 56 ? 8.578 -6.352 -3.949 1 93.44 56 THR B O 1
ATOM 1826 N N . ALA B 1 57 ? 7.062 -6.785 -5.48 1 91.81 57 ALA B N 1
ATOM 1827 C CA . ALA B 1 57 ? 7.598 -5.781 -6.395 1 91.81 57 ALA B CA 1
ATOM 1828 C C . ALA B 1 57 ? 6.918 -4.43 -6.184 1 91.81 57 ALA B C 1
ATOM 1830 O O . ALA B 1 57 ? 7.59 -3.396 -6.117 1 91.81 57 ALA B O 1
ATOM 1831 N N . SER B 1 58 ? 5.617 -4.461 -5.988 1 91.06 58 SER B N 1
ATOM 1832 C CA . SER B 1 58 ? 4.875 -3.217 -5.828 1 91.06 58 SER B CA 1
ATOM 1833 C C . SER B 1 58 ? 3.48 -3.473 -5.266 1 91.06 58 SER B C 1
ATOM 1835 O O . SER B 1 58 ? 2.98 -4.598 -5.32 1 91.06 58 SER B O 1
ATOM 1837 N N . VAL B 1 59 ? 2.975 -2.477 -4.645 1 91.25 59 VAL B N 1
ATOM 1838 C CA . VAL B 1 59 ? 1.59 -2.445 -4.188 1 91.25 59 VAL B CA 1
ATOM 1839 C C . VAL B 1 59 ? 0.817 -1.369 -4.945 1 91.25 59 VAL B C 1
ATOM 1841 O O . VAL B 1 59 ? 1.179 -0.191 -4.906 1 91.25 59 VAL B O 1
ATOM 1844 N N . ASP B 1 60 ? -0.151 -1.898 -5.715 1 84.94 60 ASP B N 1
ATOM 1845 C CA . ASP B 1 60 ? -1.025 -0.931 -6.371 1 84.94 60 ASP B CA 1
ATOM 1846 C C . ASP B 1 60 ? -1.942 -0.246 -5.359 1 84.94 60 ASP B C 1
ATOM 1848 O O . ASP B 1 60 ? -2.012 -0.656 -4.199 1 84.94 60 ASP B O 1
ATOM 1852 N N . THR B 1 61 ? -2.691 0.658 -5.762 1 81.56 61 THR B N 1
ATOM 1853 C CA . THR B 1 61 ? -3.49 1.509 -4.887 1 81.56 61 THR B CA 1
ATOM 1854 C C . THR B 1 61 ? -4.379 0.665 -3.977 1 81.56 61 THR B C 1
ATOM 1856 O O . THR B 1 61 ? -5.02 -0.284 -4.434 1 81.56 61 THR B O 1
ATOM 1859 N N . VAL B 1 62 ? -4.148 0.915 -2.766 1 89.12 62 VAL B N 1
ATOM 1860 C CA . VAL B 1 62 ? -5.043 0.358 -1.754 1 89.12 62 VAL B CA 1
ATOM 1861 C C . VAL B 1 62 ? -6.098 1.393 -1.372 1 89.12 62 VAL B C 1
ATOM 1863 O O . VAL B 1 62 ? -5.766 2.514 -0.98 1 89.12 62 VAL B O 1
ATOM 1866 N N . GLU B 1 63 ? -7.344 0.966 -1.502 1 87.06 63 GLU B N 1
ATOM 1867 C CA . GLU B 1 63 ? -8.453 1.821 -1.081 1 87.06 63 GLU B CA 1
ATOM 1868 C C . GLU B 1 63 ? -9.086 1.311 0.21 1 87.06 63 GLU B C 1
ATOM 1870 O O . GLU B 1 63 ? -9.602 0.192 0.255 1 87.06 63 GLU B O 1
ATOM 1875 N N . PHE B 1 64 ? -8.984 2.148 1.153 1 90.38 64 PHE B N 1
ATOM 1876 C CA . PHE B 1 64 ? -9.711 1.838 2.379 1 90.38 64 PHE B CA 1
ATOM 1877 C C . PHE B 1 64 ? -11.141 2.377 2.314 1 90.38 64 PHE B C 1
ATOM 1879 O O . PHE B 1 64 ? -11.375 3.559 2.57 1 90.38 64 PHE B O 1
ATOM 1886 N N . LEU B 1 65 ? -12.078 1.489 2.102 1 89.25 65 LEU B N 1
ATOM 1887 C CA . LEU B 1 65 ? -13.438 1.877 1.726 1 89.25 65 LEU B CA 1
ATOM 1888 C C . LEU B 1 65 ? -14.305 2.094 2.961 1 89.25 65 LEU B C 1
ATOM 1890 O O . LEU B 1 65 ? -15.102 3.029 3.008 1 89.25 65 LEU B O 1
ATOM 1894 N N . THR B 1 66 ? -14.219 1.17 3.863 1 89.62 66 THR B N 1
ATOM 1895 C CA . THR B 1 66 ? -14.992 1.256 5.098 1 89.62 66 THR B CA 1
ATOM 1896 C C . THR B 1 66 ? -14.141 0.86 6.297 1 89.62 66 THR B C 1
ATOM 1898 O O . THR B 1 66 ? -13.32 -0.059 6.211 1 89.62 66 THR B O 1
ATOM 1901 N N . PRO B 1 67 ? -14.367 1.626 7.348 1 91.06 67 PRO B N 1
ATOM 1902 C CA . PRO B 1 67 ? -13.602 1.267 8.539 1 91.06 67 PRO B CA 1
ATOM 1903 C C . PRO B 1 67 ? -13.984 -0.104 9.094 1 91.06 67 PRO B C 1
ATOM 1905 O O . PRO B 1 67 ? -15.133 -0.533 8.961 1 91.06 67 PRO B O 1
ATOM 1908 N N . ILE B 1 68 ? -12.969 -0.759 9.625 1 92.38 68 ILE B N 1
ATOM 1909 C CA . ILE B 1 68 ? -13.188 -2.027 10.312 1 92.38 68 ILE B CA 1
ATOM 1910 C C . ILE B 1 68 ? -13.203 -1.796 11.828 1 92.38 68 ILE B C 1
ATOM 1912 O O . ILE B 1 68 ? -12.266 -1.231 12.383 1 92.38 68 ILE B O 1
ATOM 1916 N N . ARG B 1 69 ? -14.195 -2.307 12.508 1 92 69 ARG B N 1
ATOM 1917 C CA . ARG B 1 69 ? -14.438 -1.991 13.914 1 92 69 ARG B CA 1
ATOM 1918 C C . ARG B 1 69 ? -14.203 -3.211 14.797 1 92 69 ARG B C 1
ATOM 1920 O O . ARG B 1 69 ? -14.109 -4.336 14.305 1 92 69 ARG B O 1
ATOM 1927 N N . PRO B 1 70 ? -14.148 -2.973 16.125 1 90.19 70 PRO B N 1
ATOM 1928 C CA . PRO B 1 70 ? -13.797 -4.051 17.047 1 90.19 70 PRO B CA 1
ATOM 1929 C C . PRO B 1 70 ? -14.805 -5.195 17.047 1 90.19 70 PRO B C 1
ATOM 1931 O O . PRO B 1 70 ? -14.445 -6.34 17.344 1 90.19 70 PRO B O 1
ATOM 1934 N N . GLU B 1 71 ? -15.992 -5.016 16.672 1 89.69 71 GLU B N 1
ATOM 1935 C CA . GLU B 1 71 ? -17.031 -6.043 16.719 1 89.69 71 GLU B CA 1
ATOM 1936 C C . GLU B 1 71 ? -17.031 -6.863 15.422 1 89.69 71 GLU B C 1
ATOM 1938 O O . GLU B 1 71 ? -17.828 -7.793 15.281 1 89.69 71 GLU B O 1
ATOM 1943 N N . GLU B 1 72 ? -16.141 -6.516 14.562 1 92.5 72 GLU B N 1
ATOM 1944 C CA . GLU B 1 72 ? -16.156 -7.164 13.25 1 92.5 72 GLU B CA 1
ATOM 1945 C C . GLU B 1 72 ? -14.977 -8.133 13.109 1 92.5 72 GLU B C 1
ATOM 1947 O O . GLU B 1 72 ? -13.914 -7.914 13.688 1 92.5 72 GLU B O 1
ATOM 1952 N N . ALA B 1 73 ? -15.273 -9.242 12.445 1 93.94 73 ALA B N 1
ATOM 1953 C CA . ALA B 1 73 ? -14.203 -10.094 11.945 1 93.94 73 ALA B CA 1
ATOM 1954 C C . ALA B 1 73 ? -13.766 -9.68 10.547 1 93.94 73 ALA B C 1
ATOM 1956 O O . ALA B 1 73 ? -14.57 -9.164 9.766 1 93.94 73 ALA B O 1
ATOM 1957 N N . VAL B 1 74 ? -12.477 -9.898 10.312 1 94.56 74 VAL B N 1
ATOM 1958 C CA . VAL B 1 74 ? -11.945 -9.523 9.008 1 94.56 74 VAL B CA 1
ATOM 1959 C C . VAL B 1 74 ? -11.57 -10.781 8.219 1 94.56 74 VAL B C 1
ATOM 1961 O O . VAL B 1 74 ? -10.969 -11.703 8.773 1 94.56 74 VAL B O 1
ATOM 1964 N N . THR B 1 75 ? -11.969 -10.828 6.984 1 95.75 75 THR B N 1
ATOM 1965 C CA . THR B 1 75 ? -11.602 -11.922 6.09 1 95.75 75 THR B CA 1
ATOM 1966 C C . THR B 1 75 ? -10.844 -11.398 4.875 1 95.75 75 THR B C 1
ATOM 1968 O O . THR B 1 75 ? -11.32 -10.492 4.184 1 95.75 75 THR B O 1
ATOM 1971 N N . PHE B 1 76 ? -9.688 -11.93 4.684 1 96.38 76 PHE B N 1
ATOM 1972 C CA . PHE B 1 76 ? -8.859 -11.625 3.521 1 96.38 76 PHE B CA 1
ATOM 1973 C C . PHE B 1 76 ? -9.016 -12.695 2.451 1 96.38 76 PHE B C 1
ATOM 1975 O O . PHE B 1 76 ? -8.969 -13.891 2.75 1 96.38 76 PHE B O 1
ATOM 1982 N N . GLU B 1 77 ? -9.219 -12.273 1.262 1 97.12 77 GLU B N 1
ATOM 1983 C CA . GLU B 1 77 ? -9.242 -13.164 0.107 1 97.12 77 GLU B CA 1
ATOM 1984 C C . GLU B 1 77 ? -8.289 -12.68 -0.981 1 97.12 77 GLU B C 1
ATOM 1986 O O . GLU B 1 77 ? -8.32 -11.508 -1.369 1 97.12 77 GLU B O 1
ATOM 1991 N N . SER B 1 78 ? -7.465 -13.578 -1.44 1 98 78 SER B N 1
ATOM 1992 C CA . SER B 1 78 ? -6.516 -13.18 -2.479 1 98 78 SER B CA 1
ATOM 1993 C C . SER B 1 78 ? -6.312 -14.305 -3.492 1 98 78 SER B C 1
ATOM 1995 O O . SER B 1 78 ? -6.492 -15.477 -3.172 1 98 78 SER B O 1
ATOM 1997 N N . PHE B 1 79 ? -6.02 -13.961 -4.688 1 98.25 79 PHE B N 1
ATOM 1998 C CA . PHE B 1 79 ? -5.641 -14.906 -5.734 1 98.25 79 PHE B CA 1
ATOM 1999 C C . PHE B 1 79 ? -4.957 -14.188 -6.891 1 98.25 79 PHE B C 1
ATOM 2001 O O . PHE B 1 79 ? -5.129 -12.977 -7.066 1 98.25 79 PHE B O 1
ATOM 2008 N N . VAL B 1 80 ? -4.172 -14.938 -7.645 1 98.38 80 VAL B N 1
ATOM 2009 C CA . VAL B 1 80 ? -3.473 -14.391 -8.797 1 98.38 80 VAL B CA 1
ATOM 2010 C C . VAL B 1 80 ? -4.461 -14.148 -9.938 1 98.38 80 VAL B C 1
ATOM 2012 O O . VAL B 1 80 ? -5.219 -15.047 -10.305 1 98.38 80 VAL B O 1
ATOM 2015 N N . VAL B 1 81 ? -4.395 -12.922 -10.5 1 97.12 81 VAL B N 1
ATOM 2016 C CA . VAL B 1 81 ? -5.387 -12.578 -11.516 1 97.12 81 VAL B CA 1
ATOM 2017 C C . VAL B 1 81 ? -4.691 -12.312 -12.852 1 97.12 81 VAL B C 1
ATOM 2019 O O . VAL B 1 81 ? -5.344 -12.266 -13.898 1 97.12 81 VAL B O 1
ATOM 2022 N N . TRP B 1 82 ? -3.428 -12.148 -12.828 1 96.12 82 TRP B N 1
ATOM 2023 C CA . TRP B 1 82 ? -2.654 -11.875 -14.031 1 96.12 82 TRP B CA 1
ATOM 2024 C C . TRP B 1 82 ? -1.206 -12.32 -13.867 1 96.12 82 TRP B C 1
ATOM 2026 O O . TRP B 1 82 ? -0.654 -12.258 -12.766 1 96.12 82 TRP B O 1
ATOM 2036 N N . THR B 1 83 ? -0.671 -12.789 -14.969 1 96.5 83 THR B N 1
ATOM 2037 C CA . THR B 1 83 ? 0.735 -13.172 -14.922 1 96.5 83 THR B CA 1
ATOM 2038 C C . THR B 1 83 ? 1.482 -12.633 -16.141 1 96.5 83 THR B C 1
ATOM 2040 O O . THR B 1 83 ? 0.922 -12.555 -17.234 1 96.5 83 THR B O 1
ATOM 2043 N N . GLY B 1 84 ? 2.686 -12.125 -15.891 1 93.88 84 GLY B N 1
ATOM 2044 C CA . GLY B 1 84 ? 3.67 -11.938 -16.953 1 93.88 84 GLY B CA 1
ATOM 2045 C C . GLY B 1 84 ? 4.609 -13.117 -17.094 1 93.88 84 GLY B C 1
ATOM 2046 O O . GLY B 1 84 ? 4.18 -14.266 -17.062 1 93.88 84 GLY B O 1
ATOM 2047 N N . THR B 1 85 ? 5.91 -12.773 -17.375 1 94.94 85 THR B N 1
ATOM 2048 C CA . THR B 1 85 ? 6.906 -13.836 -17.516 1 94.94 85 THR B CA 1
ATOM 2049 C C . THR B 1 85 ? 7.34 -14.336 -16.141 1 94.94 85 THR B C 1
ATOM 2051 O O . THR B 1 85 ? 7.363 -15.547 -15.891 1 94.94 85 THR B O 1
ATOM 2054 N N . SER B 1 86 ? 7.711 -13.367 -15.305 1 96.69 86 SER B N 1
ATOM 2055 C CA . SER B 1 86 ? 8.164 -13.711 -13.961 1 96.69 86 SER B CA 1
ATOM 2056 C C . SER B 1 86 ? 7.34 -13 -12.891 1 96.69 86 SER B C 1
ATOM 2058 O O . SER B 1 86 ? 7.551 -13.203 -11.695 1 96.69 86 SER B O 1
ATOM 2060 N N . SER B 1 87 ? 6.395 -12.18 -13.328 1 94.81 87 SER B N 1
ATOM 2061 C CA . SER B 1 87 ? 5.613 -11.344 -12.43 1 94.81 87 SER B CA 1
ATOM 2062 C C . SER B 1 87 ? 4.156 -11.789 -12.375 1 94.81 87 SER B C 1
ATOM 2064 O O . SER B 1 87 ? 3.643 -12.352 -13.344 1 94.81 87 SER B O 1
ATOM 2066 N N . MET B 1 88 ? 3.557 -11.562 -11.312 1 96.19 88 MET B N 1
ATOM 2067 C CA . MET B 1 88 ? 2.148 -11.906 -11.133 1 96.19 88 MET B CA 1
ATOM 2068 C C . MET B 1 88 ? 1.417 -10.82 -10.352 1 96.19 88 MET B C 1
ATOM 2070 O O . MET B 1 88 ? 1.97 -10.242 -9.414 1 96.19 88 MET B O 1
ATOM 2074 N N . GLU B 1 89 ? 0.238 -10.555 -10.719 1 96.81 89 GLU B N 1
ATOM 2075 C CA . GLU B 1 89 ? -0.648 -9.648 -10 1 96.81 89 GLU B CA 1
ATOM 2076 C C . GLU B 1 89 ? -1.647 -10.414 -9.141 1 96.81 89 GLU B C 1
ATOM 2078 O O . GLU B 1 89 ? -2.361 -11.289 -9.633 1 96.81 89 GLU B O 1
ATOM 2083 N N . VAL B 1 90 ? -1.584 -10.086 -7.898 1 97.5 90 VAL B N 1
ATOM 2084 C CA . VAL B 1 90 ? -2.488 -10.703 -6.938 1 97.5 90 VAL B CA 1
ATOM 2085 C C . VAL B 1 90 ? -3.574 -9.711 -6.531 1 97.5 90 VAL B C 1
ATOM 2087 O O . VAL B 1 90 ? -3.273 -8.602 -6.078 1 97.5 90 VAL B O 1
ATOM 2090 N N . PHE B 1 91 ? -4.781 -10.094 -6.742 1 96.5 91 PHE B N 1
ATOM 2091 C CA . PHE B 1 91 ? -5.914 -9.32 -6.254 1 96.5 91 PHE B CA 1
ATOM 2092 C C . PHE B 1 91 ? -6.23 -9.672 -4.809 1 96.5 91 PHE B C 1
ATOM 2094 O O . PHE B 1 91 ? -6.199 -10.844 -4.43 1 96.5 91 PHE B O 1
ATOM 2101 N N . ILE B 1 92 ? -6.539 -8.68 -4 1 96.69 92 ILE B N 1
ATOM 2102 C CA . ILE B 1 92 ? -6.906 -8.883 -2.602 1 96.69 92 ILE B CA 1
ATOM 2103 C C . ILE B 1 92 ? -8.203 -8.133 -2.299 1 96.69 92 ILE B C 1
ATOM 2105 O O . ILE B 1 92 ? -8.344 -6.957 -2.643 1 96.69 92 ILE B O 1
ATOM 2109 N N . LYS B 1 93 ? -9.078 -8.773 -1.682 1 95.5 93 LYS B N 1
ATOM 2110 C CA . LYS B 1 93 ? -10.273 -8.148 -1.134 1 95.5 93 LYS B CA 1
ATOM 2111 C C . LYS B 1 93 ? -10.422 -8.453 0.355 1 95.5 93 LYS B C 1
ATOM 2113 O O . LYS B 1 93 ? -10.141 -9.57 0.798 1 95.5 93 LYS B O 1
ATOM 2118 N N . VAL B 1 94 ? -10.797 -7.473 1.054 1 95.75 94 VAL B N 1
ATOM 2119 C CA . VAL B 1 94 ? -10.984 -7.574 2.498 1 95.75 94 VAL B CA 1
ATOM 2120 C C . VAL B 1 94 ? -12.445 -7.332 2.854 1 95.75 94 VAL B C 1
ATOM 2122 O O . VAL B 1 94 ? -13.023 -6.312 2.469 1 95.75 94 VAL B O 1
ATOM 2125 N N . HIS B 1 95 ? -12.898 -8.289 3.607 1 94.81 95 HIS B N 1
ATOM 2126 C CA . HIS B 1 95 ? -14.273 -8.188 4.09 1 94.81 95 HIS B CA 1
ATOM 2127 C C . HIS B 1 95 ? -14.312 -8.055 5.609 1 94.81 95 HIS B C 1
ATOM 2129 O O . HIS B 1 95 ? -13.547 -8.719 6.312 1 94.81 95 HIS B O 1
ATOM 2135 N N . ALA B 1 96 ? -15.195 -7.234 5.977 1 94.44 96 ALA B N 1
ATOM 2136 C CA . ALA B 1 96 ? -15.5 -7.129 7.402 1 94.44 96 ALA B CA 1
ATOM 2137 C C . ALA B 1 96 ? -16.922 -7.613 7.699 1 94.44 96 ALA B C 1
ATOM 2139 O O . ALA B 1 96 ? -17.859 -7.293 6.961 1 94.44 96 ALA B O 1
ATOM 2140 N N . GLU B 1 97 ? -16.969 -8.398 8.703 1 93.31 97 GLU B N 1
ATOM 2141 C CA . GLU B 1 97 ? -18.266 -8.961 9.078 1 93.31 97 GLU B CA 1
ATOM 2142 C C . GLU B 1 97 ? -18.562 -8.734 10.562 1 93.31 97 GLU B C 1
ATOM 2144 O O . GLU B 1 97 ? -17.75 -9.078 11.414 1 93.31 97 GLU B O 1
ATOM 2149 N N . ASN B 1 98 ? -19.75 -8.172 10.797 1 93.06 98 ASN B N 1
ATOM 2150 C CA . ASN B 1 98 ? -20.203 -8.07 12.18 1 93.06 98 ASN B CA 1
ATOM 2151 C C . ASN B 1 98 ? -20.578 -9.438 12.742 1 93.06 98 ASN B C 1
ATOM 2153 O O . ASN B 1 98 ? -21.469 -10.109 12.211 1 93.06 98 ASN B O 1
ATOM 2157 N N . MET B 1 99 ? -19.969 -9.711 13.742 1 89.38 99 MET B N 1
ATOM 2158 C CA . MET B 1 99 ? -20.094 -11.07 14.258 1 89.38 99 MET B CA 1
ATOM 2159 C C . MET B 1 99 ? -21.438 -11.258 14.977 1 89.38 99 MET B C 1
ATOM 2161 O O . MET B 1 99 ? -21.875 -12.391 15.195 1 89.38 99 MET B O 1
ATOM 2165 N N . ARG B 1 100 ? -22.125 -10.242 15.305 1 91.12 100 ARG B N 1
ATOM 2166 C CA . ARG B 1 100 ? -23.422 -10.32 15.969 1 91.12 100 ARG B CA 1
ATOM 2167 C C . ARG B 1 100 ? -24.562 -10.258 14.953 1 91.12 100 ARG B C 1
ATOM 2169 O O . ARG B 1 100 ? -25.484 -11.078 14.992 1 91.12 100 ARG B O 1
ATOM 2176 N N . THR B 1 101 ? -24.531 -9.375 13.984 1 92.06 101 THR B N 1
ATOM 2177 C CA . THR B 1 101 ? -25.641 -9.141 13.062 1 92.06 101 THR B CA 1
ATOM 2178 C C . THR B 1 101 ? -25.453 -9.945 11.781 1 92.06 101 THR B C 1
ATOM 2180 O O . THR B 1 101 ? -26.406 -10.18 11.039 1 92.06 101 THR B O 1
ATOM 2183 N N . GLY B 1 102 ? -24.188 -10.273 11.43 1 90.31 102 GLY B N 1
ATOM 2184 C CA . GLY B 1 102 ? -23.906 -10.977 10.188 1 90.31 102 GLY B CA 1
ATOM 2185 C C . GLY B 1 102 ? -23.734 -10.047 9 1 90.31 102 GLY B C 1
ATOM 2186 O O . GLY B 1 102 ? -23.422 -10.492 7.895 1 90.31 102 GLY B O 1
ATOM 2187 N N . GLU B 1 103 ? -23.906 -8.766 9.219 1 91.19 103 GLU B N 1
ATOM 2188 C CA . GLU B 1 103 ? -23.734 -7.793 8.141 1 91.19 103 GLU B CA 1
ATOM 2189 C C . GLU B 1 103 ? -22.281 -7.762 7.668 1 91.19 103 GLU B C 1
ATOM 2191 O O . GLU B 1 103 ? -21.359 -7.77 8.484 1 91.19 103 GLU B O 1
ATOM 2196 N N . SER B 1 104 ? -22.172 -7.879 6.34 1 90.31 104 SER B N 1
ATOM 2197 C CA . SER B 1 104 ? -20.828 -7.91 5.762 1 90.31 104 SER B CA 1
ATOM 2198 C C . SER B 1 104 ? -20.641 -6.773 4.766 1 90.31 104 SER B C 1
ATOM 2200 O O . SER B 1 104 ? -21.594 -6.316 4.137 1 90.31 104 SER B O 1
ATOM 2202 N N . LYS B 1 105 ? -19.422 -6.262 4.727 1 91.81 105 LYS B N 1
ATOM 2203 C CA . LYS B 1 105 ? -19.062 -5.188 3.805 1 91.81 105 LYS B CA 1
ATOM 2204 C C . LYS B 1 105 ? -17.641 -5.371 3.279 1 91.81 105 LYS B C 1
ATOM 2206 O O . LYS B 1 105 ? -16.797 -6.004 3.934 1 91.81 105 LYS B O 1
ATOM 2211 N N . ILE B 1 106 ? -17.438 -4.902 2.094 1 93.38 106 ILE B N 1
ATOM 2212 C CA . ILE B 1 106 ? -16.078 -4.828 1.575 1 93.38 106 ILE B CA 1
ATOM 2213 C C . ILE B 1 106 ? -15.336 -3.656 2.217 1 93.38 106 ILE B C 1
ATOM 2215 O O . ILE B 1 106 ? -15.789 -2.51 2.131 1 93.38 106 ILE B O 1
ATOM 2219 N N . ALA B 1 107 ? -14.297 -3.943 2.879 1 94.19 107 ALA B N 1
ATOM 2220 C CA . ALA B 1 107 ? -13.57 -2.918 3.621 1 94.19 107 ALA B CA 1
ATOM 2221 C C . ALA B 1 107 ? -12.43 -2.344 2.787 1 94.19 107 ALA B C 1
ATOM 2223 O O . ALA B 1 107 ? -12.07 -1.172 2.934 1 94.19 107 ALA B O 1
ATOM 2224 N N . ALA B 1 108 ? -11.805 -3.137 1.949 1 94.5 108 ALA B N 1
ATOM 2225 C CA . ALA B 1 108 ? -10.664 -2.684 1.155 1 94.5 108 ALA B CA 1
ATOM 2226 C C . ALA B 1 108 ? -10.398 -3.629 -0.013 1 94.5 108 ALA B C 1
ATOM 2228 O O . ALA B 1 108 ? -10.734 -4.816 0.052 1 94.5 108 ALA B O 1
ATOM 2229 N N . ILE B 1 109 ? -9.789 -3.145 -1.055 1 93.38 109 ILE B N 1
ATOM 2230 C CA . ILE B 1 109 ? -9.289 -3.959 -2.16 1 93.38 109 ILE B CA 1
ATOM 2231 C C . ILE B 1 109 ? -7.922 -3.451 -2.602 1 93.38 109 ILE B C 1
ATOM 2233 O O . ILE B 1 109 ? -7.574 -2.291 -2.363 1 93.38 109 ILE B O 1
ATOM 2237 N N . SER B 1 110 ? -7.223 -4.32 -3.227 1 94.56 110 SER B N 1
ATOM 2238 C CA . SER B 1 110 ? -5.926 -3.916 -3.758 1 94.56 110 SER B CA 1
ATOM 2239 C C . SER B 1 110 ? -5.367 -4.965 -4.715 1 94.56 110 SER B C 1
ATOM 2241 O O . SER B 1 110 ? -5.887 -6.078 -4.797 1 94.56 110 SER B O 1
ATOM 2243 N N . TYR B 1 111 ? -4.367 -4.535 -5.445 1 93.31 111 TYR B N 1
ATOM 2244 C CA . TYR B 1 111 ? -3.541 -5.41 -6.27 1 93.31 111 TYR B CA 1
ATOM 2245 C C . TYR B 1 111 ? -2.078 -5.332 -5.848 1 93.31 111 TYR B C 1
ATOM 2247 O O . TYR B 1 111 ? -1.527 -4.238 -5.691 1 93.31 111 TYR B O 1
ATOM 2255 N N . PHE B 1 112 ? -1.54 -6.434 -5.598 1 95.44 112 PHE B N 1
ATOM 2256 C CA . PHE B 1 112 ? -0.109 -6.516 -5.328 1 95.44 112 PHE B CA 1
ATOM 2257 C C . PHE B 1 112 ? 0.616 -7.23 -6.461 1 95.44 112 PHE B C 1
ATOM 2259 O O . PHE B 1 112 ? 0.115 -8.227 -6.996 1 95.44 112 PHE B O 1
ATOM 2266 N N . THR B 1 113 ? 1.782 -6.762 -6.816 1 94.75 113 THR B N 1
ATOM 2267 C CA . THR B 1 113 ? 2.611 -7.426 -7.816 1 94.75 113 THR B CA 1
ATOM 2268 C C . THR B 1 113 ? 3.803 -8.117 -7.16 1 94.75 113 THR B C 1
ATOM 2270 O O . THR B 1 113 ? 4.52 -7.504 -6.363 1 94.75 113 THR B O 1
ATOM 2273 N N . PHE B 1 114 ? 3.959 -9.32 -7.473 1 95.69 114 PHE B N 1
ATOM 2274 C CA . PHE B 1 114 ? 5.086 -10.109 -6.992 1 95.69 114 PHE B CA 1
ATOM 2275 C C . PHE B 1 114 ? 5.961 -10.57 -8.148 1 95.69 114 PHE B C 1
ATOM 2277 O O . PHE B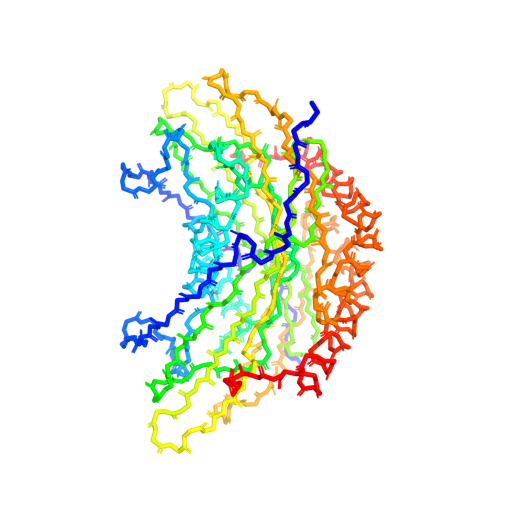 1 114 ? 5.484 -10.711 -9.281 1 95.69 114 PHE B O 1
ATOM 2284 N N . ILE B 1 115 ? 7.199 -10.812 -7.809 1 95.56 115 ILE B N 1
ATOM 2285 C CA . ILE B 1 115 ? 8.141 -11.391 -8.758 1 95.56 115 ILE B CA 1
ATOM 2286 C C . ILE B 1 115 ? 8.688 -12.703 -8.211 1 95.56 115 ILE B C 1
ATOM 2288 O O . ILE B 1 115 ? 9.125 -12.773 -7.059 1 95.56 115 ILE B O 1
ATOM 2292 N N . ALA B 1 116 ? 8.617 -13.711 -9.023 1 96.62 116 ALA B N 1
ATOM 2293 C CA . ALA B 1 116 ? 9.172 -15.016 -8.664 1 96.62 116 ALA B CA 1
ATOM 2294 C C . ALA B 1 116 ? 10.672 -15.062 -8.93 1 96.62 116 ALA B C 1
ATOM 2296 O O . ALA B 1 116 ? 11.148 -14.562 -9.953 1 96.62 116 ALA B O 1
ATOM 2297 N N . LEU B 1 117 ? 11.32 -15.703 -8.031 1 95.06 117 LEU B N 1
ATOM 2298 C CA . LEU B 1 117 ? 12.773 -15.781 -8.141 1 95.06 117 LEU B CA 1
ATOM 2299 C C . LEU B 1 117 ? 13.234 -17.234 -8.211 1 95.06 117 LEU B C 1
ATOM 2301 O O . LEU B 1 117 ? 12.602 -18.125 -7.629 1 95.06 117 LEU B O 1
ATOM 2305 N N . ASP B 1 118 ? 14.336 -17.438 -8.891 1 93.88 118 ASP B N 1
ATOM 2306 C CA . ASP B 1 118 ? 14.984 -18.734 -8.852 1 93.88 118 ASP B CA 1
ATOM 2307 C C . ASP B 1 118 ? 15.969 -18.828 -7.684 1 93.88 118 ASP B C 1
ATOM 2309 O O . ASP B 1 118 ? 16.016 -17.938 -6.832 1 93.88 118 ASP B O 1
ATOM 2313 N N . SER B 1 119 ? 16.672 -19.922 -7.621 1 90.88 119 SER B N 1
ATOM 2314 C CA . SER B 1 119 ? 17.562 -20.188 -6.5 1 90.88 119 SER B CA 1
ATOM 2315 C C . SER B 1 119 ? 18.703 -19.188 -6.461 1 90.88 119 SER B C 1
ATOM 2317 O O . SER B 1 119 ? 19.328 -19 -5.418 1 90.88 119 SER B O 1
ATOM 2319 N N . ALA B 1 120 ? 19.047 -18.516 -7.613 1 91.44 120 ALA B N 1
ATOM 2320 C CA . ALA B 1 120 ? 20.125 -17.547 -7.691 1 91.44 120 ALA B CA 1
ATOM 2321 C C . ALA B 1 120 ? 19.609 -16.141 -7.402 1 91.44 120 ALA B C 1
ATOM 2323 O O . ALA B 1 120 ? 20.359 -15.164 -7.492 1 91.44 120 ALA B O 1
ATOM 2324 N N . GLY B 1 121 ? 18.297 -15.977 -7.148 1 89.75 121 GLY B N 1
ATOM 2325 C CA . GLY B 1 121 ? 17.734 -14.672 -6.852 1 89.75 121 GLY B CA 1
ATOM 2326 C C . GLY B 1 121 ? 17.391 -13.875 -8.094 1 89.75 121 GLY B C 1
ATOM 2327 O O . GLY B 1 121 ? 17.234 -12.656 -8.031 1 89.75 121 GLY B O 1
ATOM 2328 N N . GLN B 1 122 ? 17.328 -14.641 -9.164 1 93.81 122 GLN B N 1
ATOM 2329 C CA . GLN B 1 122 ? 16.969 -13.984 -10.414 1 93.81 122 GLN B CA 1
ATOM 2330 C C . GLN B 1 122 ? 15.508 -14.281 -10.781 1 93.81 122 GLN B C 1
ATOM 2332 O O . GLN B 1 122 ? 15 -15.367 -10.492 1 93.81 122 GLN B O 1
ATOM 2337 N N . PRO B 1 123 ? 14.906 -13.297 -11.422 1 95.88 123 PRO B N 1
ATOM 2338 C CA . PRO B 1 123 ? 13.539 -13.555 -11.875 1 95.88 123 PRO B CA 1
ATOM 2339 C C . PRO B 1 123 ? 13.43 -14.828 -12.711 1 95.88 123 PRO B C 1
ATOM 2341 O O . PRO B 1 123 ? 14.32 -15.125 -13.516 1 95.88 123 PRO B O 1
ATOM 2344 N N . THR B 1 124 ? 12.352 -15.555 -12.547 1 96.5 124 THR B N 1
ATOM 2345 C CA . THR B 1 124 ? 12.18 -16.828 -13.227 1 96.5 124 THR B CA 1
ATOM 2346 C C . THR B 1 124 ? 10.781 -16.953 -13.82 1 96.5 124 THR B C 1
ATOM 2348 O O . THR B 1 124 ? 9.836 -16.312 -13.336 1 96.5 124 THR B O 1
ATOM 2351 N N . LYS B 1 125 ? 10.633 -17.766 -14.797 1 96.81 125 LYS B N 1
ATOM 2352 C CA . LYS B 1 125 ? 9.359 -17.969 -15.484 1 96.81 125 LYS B CA 1
ATOM 2353 C C . LYS B 1 125 ? 8.328 -18.594 -14.547 1 96.81 125 LYS B C 1
ATOM 2355 O O . LYS B 1 125 ? 8.664 -19.469 -13.75 1 96.81 125 LYS B O 1
ATOM 2360 N N . ILE B 1 126 ? 7.059 -18.156 -14.727 1 97.31 126 ILE B N 1
ATOM 2361 C CA . ILE B 1 126 ? 5.961 -18.703 -13.938 1 97.31 126 ILE B CA 1
ATOM 2362 C C . ILE B 1 126 ? 4.84 -19.156 -14.867 1 97.31 126 ILE B C 1
ATOM 2364 O O . ILE B 1 126 ? 4.77 -18.734 -16.016 1 97.31 126 ILE B O 1
ATOM 2368 N N . PRO B 1 127 ? 3.969 -20.094 -14.422 1 97.38 127 PRO B N 1
ATOM 2369 C CA . PRO B 1 127 ? 2.816 -20.484 -15.234 1 97.38 127 PRO B CA 1
ATOM 2370 C C . PRO B 1 127 ? 1.887 -19.312 -15.547 1 97.38 127 PRO B C 1
ATOM 2372 O O . PRO B 1 127 ? 1.737 -18.406 -14.719 1 97.38 127 PRO B O 1
ATOM 2375 N N . GLN B 1 128 ? 1.285 -19.359 -16.641 1 97.31 128 GLN B N 1
ATOM 2376 C CA . GLN B 1 128 ? 0.237 -18.391 -16.953 1 97.31 128 GLN B CA 1
ATOM 2377 C C . GLN B 1 128 ? -1.031 -18.672 -16.156 1 97.31 128 GLN B C 1
ATOM 2379 O O . GLN B 1 128 ? -1.252 -19.812 -15.711 1 97.31 128 GLN B O 1
ATOM 2384 N N . VAL B 1 129 ? -1.804 -17.625 -15.953 1 97.69 129 VAL B N 1
ATOM 2385 C CA . VAL B 1 129 ? -3.045 -17.781 -15.195 1 97.69 129 VAL B CA 1
ATOM 2386 C C . VAL B 1 129 ? -4.242 -17.625 -16.141 1 97.69 129 VAL B C 1
ATOM 2388 O O . VAL B 1 129 ? -4.156 -16.922 -17.141 1 97.69 129 VAL B O 1
ATOM 2391 N N . TYR B 1 130 ? -5.344 -18.391 -15.844 1 97.5 130 TYR B N 1
ATOM 2392 C CA . TYR B 1 130 ? -6.578 -18.172 -16.578 1 97.5 130 TYR B CA 1
ATOM 2393 C C . TYR B 1 130 ? -7.777 -18.125 -15.648 1 97.5 130 TYR B C 1
ATOM 2395 O O . TYR B 1 130 ? -7.809 -18.828 -14.633 1 97.5 130 TYR B O 1
ATOM 2403 N N . PRO B 1 131 ? -8.742 -17.25 -15.977 1 97 131 PRO B N 1
ATOM 2404 C CA . PRO B 1 131 ? -9.922 -17.109 -15.125 1 97 131 PRO B CA 1
ATOM 2405 C C . PRO B 1 131 ? -10.992 -18.156 -15.422 1 97 131 PRO B C 1
ATOM 2407 O O . PRO B 1 131 ? -11.07 -18.656 -16.547 1 97 131 PRO B O 1
ATOM 2410 N N . GLU B 1 132 ? -11.781 -18.5 -14.383 1 96.75 132 GLU B N 1
ATOM 2411 C CA . GLU B 1 132 ? -12.852 -19.484 -14.562 1 96.75 132 GLU B CA 1
ATOM 2412 C C . GLU B 1 132 ? -14.211 -18.875 -14.219 1 96.75 132 GLU B C 1
ATOM 2414 O O . GLU B 1 132 ? -15.211 -19.156 -14.898 1 96.75 132 GLU B O 1
ATOM 2419 N N . THR B 1 133 ? -14.281 -18.062 -13.234 1 94.19 133 THR B N 1
ATOM 2420 C CA . THR B 1 133 ? -15.547 -17.469 -12.789 1 94.19 133 THR B CA 1
ATOM 2421 C C . THR B 1 133 ? -15.758 -16.094 -13.414 1 94.19 133 THR B C 1
ATOM 2423 O O . THR B 1 133 ? -14.828 -15.516 -13.984 1 94.19 133 THR B O 1
ATOM 2426 N N . ILE B 1 134 ? -16.953 -15.578 -13.273 1 92.88 134 ILE B N 1
AT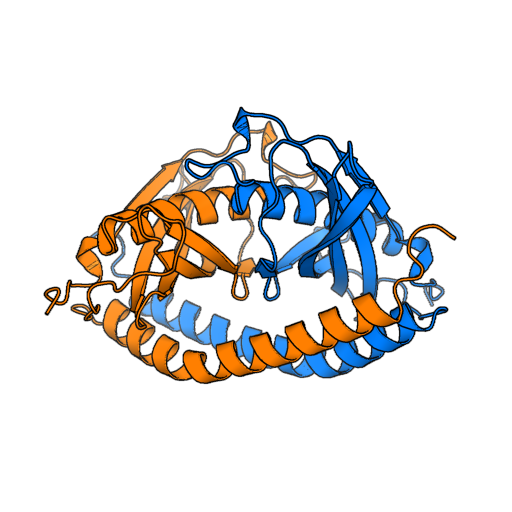OM 2427 C CA . ILE B 1 134 ? -17.297 -14.266 -13.789 1 92.88 134 ILE B CA 1
ATOM 2428 C C . ILE B 1 134 ? -16.469 -13.195 -13.102 1 92.88 134 ILE B C 1
ATOM 2430 O O . ILE B 1 134 ? -15.938 -12.289 -13.75 1 92.88 134 ILE B O 1
ATOM 2434 N N . GLU B 1 135 ? -16.312 -13.328 -11.828 1 92.62 135 GLU B N 1
ATOM 2435 C CA . GLU B 1 135 ? -15.5 -12.391 -11.062 1 92.62 135 GLU B CA 1
ATOM 2436 C C . GLU B 1 135 ? -14.039 -12.406 -11.516 1 92.62 135 GLU B C 1
ATOM 2438 O O . GLU B 1 135 ? -13.445 -11.359 -11.75 1 92.62 135 GLU B O 1
ATOM 2443 N N . GLU B 1 136 ? -13.539 -13.594 -11.664 1 94.69 136 GLU B N 1
ATOM 2444 C CA . GLU B 1 136 ? -12.148 -13.75 -12.094 1 94.69 136 GLU B CA 1
ATOM 2445 C C . GLU B 1 136 ? -11.93 -13.172 -13.484 1 94.69 136 GLU B C 1
ATOM 2447 O O . GLU B 1 136 ? -10.914 -12.523 -13.742 1 94.69 136 GLU B O 1
ATOM 2452 N N . ARG B 1 137 ? -12.891 -13.406 -14.359 1 95.06 137 ARG B N 1
ATOM 2453 C CA . ARG B 1 137 ? -12.789 -12.883 -15.719 1 95.06 137 ARG B CA 1
ATOM 2454 C C . ARG B 1 137 ? -12.797 -11.359 -15.727 1 95.06 137 ARG B C 1
ATOM 2456 O O . ARG B 1 137 ? -12.039 -10.734 -16.469 1 95.06 137 ARG B O 1
ATOM 2463 N N . TYR B 1 138 ? -13.664 -10.867 -14.945 1 93.38 138 TYR B N 1
ATOM 2464 C CA . TYR B 1 138 ? -13.734 -9.414 -14.828 1 93.38 138 TYR B CA 1
ATOM 2465 C C . TYR B 1 138 ? -12.406 -8.836 -14.359 1 93.38 138 TYR B C 1
ATOM 2467 O O . TYR B 1 138 ? -11.875 -7.906 -14.977 1 93.38 138 TYR B O 1
ATOM 2475 N N . LEU B 1 139 ? -11.859 -9.375 -13.297 1 93.81 139 LEU B N 1
ATOM 2476 C CA . LEU B 1 139 ? -10.617 -8.891 -12.711 1 93.81 139 LEU B CA 1
ATOM 2477 C C . LEU B 1 139 ? -9.445 -9.133 -13.656 1 93.81 139 LEU B C 1
ATOM 2479 O O . LEU B 1 139 ? -8.531 -8.305 -13.742 1 93.81 139 LEU B O 1
ATOM 2483 N N . TYR B 1 140 ? -9.492 -10.234 -14.328 1 94.5 140 TYR B N 1
ATOM 2484 C CA . TYR B 1 140 ? -8.469 -10.57 -15.312 1 94.5 140 TYR B CA 1
ATOM 2485 C C . TYR B 1 140 ? -8.406 -9.516 -16.422 1 94.5 140 TYR B C 1
ATOM 2487 O O . TYR B 1 140 ? -7.328 -9.039 -16.766 1 94.5 140 TYR B O 1
ATOM 2495 N N . GLU B 1 141 ? -9.539 -9.164 -16.922 1 92.19 141 GLU B N 1
ATOM 2496 C CA . GLU B 1 141 ? -9.609 -8.156 -17.969 1 92.19 141 GLU B CA 1
ATOM 2497 C C . GLU B 1 141 ? -9.188 -6.785 -17.453 1 92.19 141 GLU B C 1
ATOM 2499 O O . GLU B 1 141 ? -8.508 -6.031 -18.156 1 92.19 141 GLU B O 1
ATOM 2504 N N . LYS B 1 142 ? -9.602 -6.512 -16.297 1 88.56 142 LYS B N 1
ATOM 2505 C CA . LYS B 1 142 ? -9.203 -5.238 -15.703 1 88.56 142 LYS B CA 1
ATOM 2506 C C . LYS B 1 142 ? -7.691 -5.164 -15.523 1 88.56 142 LYS B C 1
ATOM 2508 O O . LYS B 1 142 ? -7.082 -4.121 -15.773 1 88.56 142 LYS B O 1
ATOM 2513 N N . SER B 1 143 ? -7.133 -6.227 -15.094 1 90.06 143 SER B N 1
ATOM 2514 C CA . SER B 1 143 ? -5.691 -6.277 -14.867 1 90.06 143 SER B CA 1
ATOM 2515 C C . SER B 1 143 ? -4.922 -6.121 -16.172 1 90.06 143 SER B C 1
ATOM 2517 O O . SER B 1 143 ? -3.859 -5.496 -16.203 1 90.06 143 SER B O 1
ATOM 2519 N N . LYS B 1 144 ? -5.48 -6.707 -17.188 1 84.69 144 LYS B N 1
ATOM 2520 C CA . LYS B 1 144 ? -4.879 -6.547 -18.5 1 84.69 144 LYS B CA 1
ATOM 2521 C C . LYS B 1 144 ? -4.82 -5.078 -18.906 1 84.69 144 LYS B C 1
ATOM 2523 O O . LYS B 1 144 ? -3.826 -4.621 -19.469 1 84.69 144 LYS B O 1
ATOM 2528 N N . GLN B 1 145 ? -5.871 -4.375 -18.531 1 81.56 145 GLN B N 1
ATOM 2529 C CA . GLN B 1 145 ? -5.938 -2.949 -18.844 1 81.56 145 GLN B CA 1
ATOM 2530 C C . GLN B 1 145 ? -4.984 -2.148 -17.953 1 81.56 145 GLN B C 1
ATOM 2532 O O . GLN B 1 145 ? -4.453 -1.121 -18.375 1 81.56 145 GLN B O 1
ATOM 2537 N N . ARG B 1 146 ? -4.75 -2.674 -16.797 1 78 146 ARG B N 1
ATOM 2538 C CA . ARG B 1 146 ? -3.938 -1.953 -15.828 1 78 146 ARG B CA 1
ATOM 2539 C C . ARG B 1 146 ? -2.449 -2.164 -16.094 1 78 146 ARG B C 1
ATOM 2541 O O . ARG B 1 146 ? -1.612 -1.415 -15.586 1 78 146 ARG B O 1
ATOM 2548 N N . THR B 1 147 ? -2.166 -3.145 -16.938 1 77.5 147 THR B N 1
ATOM 2549 C CA . THR B 1 147 ? -0.762 -3.439 -17.203 1 77.5 147 THR B CA 1
ATOM 2550 C C . THR B 1 147 ? -0.042 -2.201 -17.734 1 77.5 147 THR B C 1
ATOM 2552 O O . THR B 1 147 ? 1.076 -1.9 -17.312 1 77.5 147 THR B O 1
ATOM 2555 N N . ASN B 1 148 ? -0.719 -1.519 -18.625 1 75.19 148 ASN B N 1
ATOM 2556 C CA . ASN B 1 148 ? -0.123 -0.3 -19.172 1 75.19 148 ASN B CA 1
ATOM 2557 C C . ASN B 1 148 ? 0.012 0.777 -18.094 1 75.19 148 ASN B C 1
ATOM 2559 O O . ASN B 1 148 ? 1.019 1.487 -18.047 1 75.19 148 ASN B O 1
ATOM 2563 N N . TYR B 1 149 ? -0.988 0.799 -17.281 1 73.44 149 TYR B N 1
ATOM 2564 C CA . TYR B 1 149 ? -0.968 1.78 -16.203 1 73.44 149 TYR B CA 1
ATOM 2565 C C . TYR B 1 149 ? 0.172 1.498 -15.227 1 73.44 149 TYR B C 1
ATOM 2567 O O . TYR B 1 149 ? 0.888 2.414 -14.82 1 73.44 149 TYR B O 1
ATOM 2575 N N . ARG B 1 150 ? 0.357 0.282 -14.977 1 75.94 150 ARG B N 1
ATOM 2576 C CA . ARG B 1 150 ? 1.414 -0.109 -14.047 1 75.94 150 ARG B CA 1
ATOM 2577 C C . ARG B 1 150 ? 2.791 0.219 -14.617 1 75.94 150 ARG B C 1
ATOM 2579 O O . ARG B 1 150 ? 3.68 0.662 -13.883 1 75.94 150 ARG B O 1
ATOM 2586 N N . ASN B 1 151 ? 2.859 0.04 -15.836 1 76.06 151 ASN B N 1
ATOM 2587 C CA . ASN B 1 151 ? 4.129 0.357 -16.469 1 76.06 151 ASN B CA 1
ATOM 2588 C C . ASN B 1 151 ? 4.41 1.857 -16.453 1 76.06 151 ASN B C 1
ATOM 2590 O O . ASN B 1 151 ? 5.539 2.279 -16.188 1 76.06 151 ASN B O 1
ATOM 2594 N N . ASP B 1 152 ? 3.361 2.598 -16.781 1 76.5 152 ASP B N 1
ATOM 2595 C CA . ASP B 1 152 ? 3.51 4.051 -16.766 1 76.5 152 ASP B CA 1
ATOM 2596 C C . ASP B 1 152 ? 3.879 4.551 -15.375 1 76.5 152 ASP B C 1
ATOM 2598 O O . ASP B 1 152 ? 4.75 5.41 -15.234 1 76.5 152 ASP B O 1
ATOM 2602 N N . LYS B 1 153 ? 3.246 3.998 -14.453 1 76.38 153 LYS B N 1
ATOM 2603 C CA . LYS B 1 153 ? 3.508 4.402 -13.07 1 76.38 153 LYS B CA 1
ATOM 2604 C C . LYS B 1 153 ? 4.934 4.055 -12.656 1 76.38 153 LYS B C 1
ATOM 2606 O O . LYS B 1 153 ? 5.59 4.828 -11.961 1 76.38 153 LYS B O 1
ATOM 2611 N N . ARG B 1 154 ? 5.332 2.904 -13.062 1 78.56 154 ARG B N 1
ATOM 2612 C CA . ARG B 1 154 ? 6.703 2.484 -12.781 1 78.56 154 ARG B CA 1
ATOM 2613 C C . ARG B 1 154 ? 7.707 3.48 -13.352 1 78.56 154 ARG B C 1
ATOM 2615 O O . ARG B 1 154 ? 8.688 3.826 -12.688 1 78.56 154 ARG B O 1
ATOM 2622 N N . VAL B 1 155 ? 7.367 3.953 -14.508 1 78.5 155 VAL B N 1
ATOM 2623 C CA . VAL B 1 155 ? 8.258 4.902 -15.164 1 78.5 155 VAL B CA 1
ATOM 2624 C C . VAL B 1 155 ? 8.258 6.227 -14.398 1 78.5 155 VAL B C 1
ATOM 2626 O O . VAL B 1 155 ? 9.32 6.812 -14.164 1 78.5 155 VAL B O 1
ATOM 2629 N N . PHE B 1 156 ? 7.051 6.617 -14.039 1 77.38 156 PHE B N 1
ATOM 2630 C CA . PHE B 1 156 ? 6.914 7.863 -13.297 1 77.38 156 PHE B CA 1
ATOM 2631 C C . PHE B 1 156 ? 7.668 7.789 -11.969 1 77.38 156 PHE B C 1
ATOM 2633 O O . PHE B 1 156 ? 8.375 8.727 -11.602 1 77.38 156 PHE B O 1
ATOM 2640 N N . ASN B 1 157 ? 7.535 6.688 -11.281 1 79.81 157 ASN B N 1
ATOM 2641 C CA . ASN B 1 157 ? 8.195 6.523 -9.992 1 79.81 157 ASN B CA 1
ATOM 2642 C C . ASN B 1 157 ? 9.711 6.441 -10.141 1 79.81 157 ASN B C 1
ATOM 2644 O O . ASN B 1 157 ? 10.453 6.945 -9.297 1 79.81 157 ASN B O 1
ATOM 2648 N N . LYS B 1 158 ? 10.141 5.883 -11.258 1 81.25 158 LYS B N 1
ATOM 2649 C CA . LYS B 1 158 ? 11.57 5.848 -11.547 1 81.25 158 LYS B CA 1
ATOM 2650 C C . LYS B 1 158 ? 12.133 7.254 -11.734 1 81.25 158 LYS B C 1
ATOM 2652 O O . LYS B 1 158 ? 13.25 7.543 -11.305 1 81.25 158 LYS B O 1
ATOM 2657 N N . GLU B 1 159 ? 11.312 8.062 -12.359 1 84.5 159 GLU B N 1
ATOM 2658 C CA . GLU B 1 159 ? 11.727 9.453 -12.547 1 84.5 159 GLU B CA 1
ATOM 2659 C C . GLU B 1 159 ? 11.859 10.172 -11.211 1 84.5 159 GLU B C 1
ATOM 2661 O O . GLU B 1 159 ? 12.805 10.938 -11.008 1 84.5 159 GLU B O 1
ATOM 2666 N N . THR B 1 160 ? 10.914 9.992 -10.422 1 86.88 160 THR B N 1
ATOM 2667 C CA . THR B 1 160 ? 10.953 10.617 -9.109 1 86.88 160 THR B CA 1
ATOM 2668 C C . THR B 1 160 ? 12.172 10.148 -8.32 1 86.88 160 THR B C 1
ATOM 2670 O O . THR B 1 160 ? 12.891 10.961 -7.727 1 86.88 160 THR B O 1
ATOM 2673 N N . VAL B 1 161 ? 12.445 8.875 -8.383 1 86.38 161 VAL B N 1
ATOM 2674 C CA . VAL B 1 161 ? 13.578 8.305 -7.664 1 86.38 161 VAL B CA 1
ATOM 2675 C C . VAL B 1 161 ? 14.883 8.875 -8.219 1 86.38 161 VAL B C 1
ATOM 2677 O O . VAL B 1 161 ? 15.797 9.219 -7.457 1 86.38 161 VAL B O 1
ATOM 2680 N N . SER B 1 162 ? 14.969 8.938 -9.531 1 86.62 162 SER B N 1
ATOM 2681 C CA . SER B 1 162 ? 16.141 9.523 -10.164 1 86.62 162 SER B CA 1
ATOM 2682 C C . SER B 1 162 ? 16.359 10.969 -9.719 1 86.62 162 SER B C 1
ATOM 2684 O O . SER B 1 162 ? 17.484 11.383 -9.453 1 86.62 162 SER B O 1
ATOM 2686 N N . TYR B 1 163 ? 15.289 11.68 -9.68 1 86.5 163 TYR B N 1
ATOM 2687 C CA . TYR B 1 163 ? 15.352 13.07 -9.234 1 86.5 163 TYR B CA 1
ATOM 2688 C C . TYR B 1 163 ? 15.836 13.156 -7.793 1 86.5 163 TYR B C 1
ATOM 2690 O O . TYR B 1 163 ? 16.688 13.977 -7.469 1 86.5 163 TYR B O 1
ATOM 2698 N N . LEU B 1 164 ? 15.281 12.305 -6.957 1 86.25 164 LEU B N 1
ATOM 2699 C CA . LEU B 1 164 ? 15.633 12.328 -5.539 1 86.25 164 LEU B CA 1
ATOM 2700 C C . LEU B 1 164 ? 17.094 11.938 -5.336 1 86.25 164 LEU B C 1
ATOM 2702 O O . LEU B 1 164 ? 17.766 12.469 -4.445 1 86.25 164 LEU B O 1
ATOM 2706 N N . ARG B 1 165 ? 17.484 10.969 -6.113 1 81.25 165 ARG B N 1
ATOM 2707 C CA . ARG B 1 165 ? 18.875 10.539 -6.031 1 81.25 165 ARG B CA 1
ATOM 2708 C C . ARG B 1 165 ? 19.828 11.664 -6.418 1 81.25 165 ARG B C 1
ATOM 2710 O O . ARG B 1 165 ? 20.891 11.82 -5.82 1 81.25 165 ARG B O 1
ATOM 2717 N N . LYS B 1 166 ? 19.453 12.461 -7.391 1 79.38 166 LYS B N 1
ATOM 2718 C CA . LYS B 1 166 ? 20.297 13.539 -7.91 1 79.38 166 LYS B CA 1
ATOM 2719 C C . LYS B 1 166 ? 20.328 14.727 -6.953 1 79.38 166 LYS B C 1
ATOM 2721 O O . LYS B 1 166 ? 21.328 15.422 -6.852 1 79.38 166 LYS B O 1
ATOM 2726 N N . ASN B 1 167 ? 19.141 14.914 -6.348 1 68.5 167 ASN B N 1
ATOM 2727 C CA . ASN B 1 167 ? 19.016 16.109 -5.523 1 68.5 167 ASN B CA 1
ATOM 2728 C C . ASN B 1 167 ? 19.172 15.797 -4.039 1 68.5 167 ASN B C 1
ATOM 2730 O O . ASN B 1 167 ? 19.062 16.688 -3.195 1 68.5 167 ASN B O 1
ATOM 2734 N N . HIS B 1 168 ? 19.109 14.547 -3.658 1 56.94 168 HIS B N 1
ATOM 2735 C CA . HIS B 1 168 ? 19.156 14.117 -2.266 1 56.94 168 HIS B CA 1
ATOM 2736 C C . HIS B 1 168 ? 20.406 14.648 -1.566 1 56.94 168 HIS B C 1
ATOM 2738 O O . HIS B 1 168 ? 21.531 14.273 -1.913 1 56.94 168 HIS B O 1
ATOM 2744 N N . SER B 1 169 ? 20.344 15.969 -1.204 1 45.88 169 SER B N 1
ATOM 2745 C CA . SER B 1 169 ? 21.234 16.297 -0.095 1 45.88 169 SER B CA 1
ATOM 2746 C C . SER B 1 169 ? 20.953 15.43 1.121 1 45.88 169 SER B C 1
ATOM 2748 O O . SER B 1 169 ? 19.984 15.664 1.844 1 45.88 169 SER B O 1
ATOM 2750 N N . TRP B 1 170 ? 21.047 14.281 1.091 1 41.44 170 TRP B N 1
ATOM 2751 C CA . TRP B 1 170 ? 20.859 13.633 2.387 1 41.44 170 TRP B CA 1
ATOM 2752 C C . TRP B 1 170 ? 21.297 14.562 3.52 1 41.44 170 TRP B C 1
ATOM 2754 O O . TRP B 1 170 ? 20.469 14.984 4.328 1 41.44 170 TRP B O 1
ATOM 2764 N N . MET B 1 171 ? 22.219 14.078 4.465 1 36.47 171 MET B N 1
ATOM 2765 C CA . MET B 1 171 ? 22.844 14.648 5.652 1 36.47 171 MET B CA 1
ATOM 2766 C C . MET B 1 171 ? 23.547 15.961 5.324 1 36.47 171 MET B C 1
ATOM 2768 O O . MET B 1 171 ? 24.609 15.961 4.699 1 36.47 171 MET B O 1
ATOM 2772 N N . ALA B 1 172 ? 23.266 17.062 4.543 1 28.8 172 ALA B N 1
ATOM 2773 C CA . ALA B 1 172 ? 24.141 18.094 5.082 1 28.8 172 ALA B CA 1
ATOM 2774 C C . ALA B 1 172 ? 23.578 18.641 6.395 1 28.8 172 ALA B C 1
ATOM 2776 O O . ALA B 1 172 ? 22.375 18.781 6.555 1 28.8 172 ALA B O 1
#

InterPro domains:
  IPR006683 Thioesterase domain [PF03061] (26-101)
  IPR029069 HotDog domain superfamily [SSF54637] (6-151)
  IPR033120 Hotdog acyl-CoA thioesterase (ACOT)-type domain [PS51770] (8-120)
  IPR040170 Cytosolic acyl coenzyme A thioester hydrolase [PTHR11049] (6-158)

Solvent-accessible surface area (backbone atoms only — not comparable to full-atom values): 17531 Å² total; per-residue (Å²): 124,69,66,66,38,52,27,70,72,12,53,39,76,48,75,42,78,61,56,82,88,47,38,43,97,80,51,24,56,33,62,24,58,52,46,23,52,49,39,54,48,36,49,50,11,52,26,57,59,51,74,35,56,65,43,70,42,32,35,44,52,32,43,52,71,40,85,46,43,75,70,24,34,40,33,42,36,22,23,41,48,40,50,55,58,34,36,35,34,25,40,35,42,30,34,33,28,32,71,85,82,62,54,68,46,72,24,33,44,35,38,36,32,34,34,27,30,43,96,86,70,39,77,30,80,43,40,40,59,41,60,83,49,70,67,42,42,52,50,28,54,50,46,62,61,39,49,60,52,51,50,52,48,51,51,53,52,48,49,52,50,52,50,46,66,75,61,57,68,71,87,120,125,70,68,67,38,51,26,73,72,11,53,40,78,49,75,43,78,61,55,82,89,46,39,42,97,81,49,25,55,32,61,23,58,51,45,22,53,50,41,54,47,37,50,50,12,51,26,56,59,52,73,35,55,65,45,68,42,32,34,43,52,31,43,50,71,41,86,45,43,75,67,24,34,39,34,42,36,21,24,40,49,39,50,55,58,32,35,36,33,25,39,36,41,30,34,33,27,31,72,85,80,62,54,69,44,71,23,32,44,34,39,35,31,34,35,28,32,43,97,87,71,39,76,31,82,43,39,40,58,42,60,83,48,71,67,43,42,52,49,28,54,50,46,61,63,40,49,60,51,52,50,52,48,51,51,52,52,49,50,52,49,53,49,43,65,74,62,56,66,72,87,120

Secondary structure (DSSP, 8-state):
----EEGGGG-EEEEEE--GGGB-TTSSB-HHHHHHHHHHHHHHHHHHHH-SEEEEEEE--EEE-S---TTEEEEEEEEEEEE-SSEEEEEEEEEEEETTT--EEEEEEEEEEEEEE-TTS-B-----EE--SHHHHHHHHHHHHHHHHHHHHHHHHHHHHHHHHHH-----/----EEGGGG-EEEEEE--GGGB-TTSSB-HHHHHHHHHHHHHHHHHHHH-SEEEEEEE--EEE-S---TTEEEEEEEEEEEE-SSEEEEEEEEEEEETTT--EEEEEEEEEEEEEE-TTS-B-----EE--SHHHHHHHHHHHHHHHHHHHHHHHHHHHHHHHHHH-----